Protein AF-A0A643C5B3-F1 (afdb_monomer_lite)

Secondary structure (DSSP, 8-state):
-HHHHHHHHHHHHHHH-TT---EEEEEEESS--TTHHHHHHHHHHTT-EEEEEEE-TT--HHHHHHHHHHHHH-TT--EEEEEE-GGG--HHHHHHS-TTTBTT--SHHHHHHHHHT-TTSS---HHHHHHHHHHHH----S--------------------TT-TT--SSPPPP--TT---------GGGTGGGGGGSSS-------SBSTTSSSBHHHHHHHHHTTSEEEETTEEEE-PPP---TT-EEEEES--HHHHHHHHHHHHHTTPEEEEE----TTS--

InterPro domains:
  IPR000672 Tetrahydrofolate dehydrogenase/cyclohydrolase [PR00085] (22-44)
  IPR000672 Tetrahydrofolate dehydrogenase/cyclohydrolase [PR00085] (93-114)
  IPR001197 Large ribosomal subunit protein uL16, eukaryota/archaea [PTHR11726] (150-249)
  IPR016180 Large ribosomal subunit protein uL16 domain [cd01433] (157-205)
  IPR020630 Tetrahydrofolate dehydrogenase/cyclohydrolase, catalytic domain [PF00763] (19-104)
  IPR036920 Large ribosomal subunit protein uL16 superfamily [G3DSA:3.90.1170.10] (143-218)
  IPR036920 Large ribosomal subunit protein uL16 superfamily [SSF54686] (148-213)
  IPR046346 Aminoacid dehydrogenase-like, N-terminal domain superfamily [SSF53223] (3-105)

Sequence (287 aa):
EVIQNSKEVLSLLQGKNPAFKPVLAIIQAGDDNLMQEVNQNLAEEAGLNITHICLPADSGEDEIIDEILKINEDTRVHGLALQISETSFSDKILNALKPEKDVDGVTDVNLGKLVRGDAHECFVSPVARAVIELLEKDFETALSSGHSCLPCCPQSGLQTGMRGAFGKPQGTVAWVHVGQIVMSIRTKLQNKEHAKFKFPGRQKIHISKKWGFTKFNADEYENMVVEKWLIPDSCGIKYIPNRVNLDGKKVLVIGAHGSLEATLQCLFQRRGSMTMSSQWKTPQLQS

Organism: Balaenoptera physalus (NCBI:txid9770)

Radius of gyration: 30.34 Å; chains: 1; bounding box: 84×57×70 Å

pLDDT: mean 76.79, std 17.47, range [22.59, 96.0]

Foldseek 3Di:
DVLVVLLVVVVVVCVVPVPDAAEEEEEAAADPCPVVVVVVVSCVSSRHHYHYHYDYNPDAPVNLLVVLLVLQPPPNHQAYHYHYPPVRDDLSSQCSHDQRRHQQLQHPVQLVCLLVVNPVPGHAGPVLVVVLVCLQFDPDDDDDPDDDDDDDDDDDDDDPDDDDDPPDDPDDDDDDDVPDDPDDDDDDPVCQVVVQPPDPDDDDDDDDQCDRPDPHGPVRVVVCVVVVQWDDDPVDIDGGPHRDQLAAAEAEAEQDDHSSVSSNCSVSVVSNYHYDYDDDDDPPPPD

Structure (mmCIF, N/CA/C/O backbone):
data_AF-A0A643C5B3-F1
#
_entry.id   AF-A0A643C5B3-F1
#
loop_
_atom_site.group_PDB
_atom_site.id
_atom_site.type_symbol
_atom_site.label_atom_id
_atom_site.label_alt_id
_atom_site.label_comp_id
_atom_site.label_asym_id
_atom_site.label_entity_id
_atom_site.label_seq_id
_atom_site.pdbx_PDB_ins_code
_atom_site.Cartn_x
_atom_site.Cartn_y
_atom_site.Cartn_z
_atom_site.occupancy
_atom_site.B_iso_or_equiv
_atom_site.auth_seq_id
_atom_site.auth_comp_id
_atom_site.auth_asym_id
_atom_site.auth_atom_id
_atom_site.pdbx_PDB_model_num
ATOM 1 N N . GLU A 1 1 ? 3.017 9.305 -11.669 1.00 74.69 1 GLU A N 1
ATOM 2 C CA . GLU A 1 1 ? 2.167 8.407 -12.486 1.00 74.69 1 GLU A CA 1
ATOM 3 C C . GLU A 1 1 ? 0.994 7.870 -11.670 1.00 74.69 1 GLU A C 1
ATOM 5 O O . GLU A 1 1 ? -0.126 8.249 -11.965 1.00 74.69 1 GLU A O 1
ATOM 10 N N . VAL A 1 2 ? 1.228 7.103 -10.596 1.00 79.62 2 VAL A N 1
ATOM 11 C CA . VAL A 1 2 ? 0.153 6.515 -9.764 1.00 79.62 2 VAL A CA 1
ATOM 12 C C . VAL A 1 2 ? -0.843 7.557 -9.234 1.00 79.62 2 VAL A C 1
ATOM 14 O O . VAL A 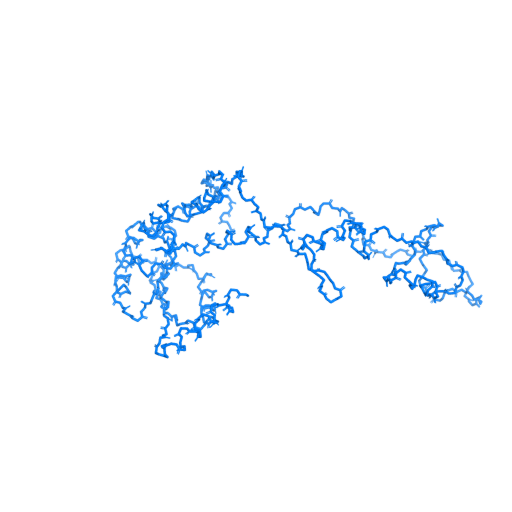1 2 ? -2.037 7.404 -9.456 1.00 79.62 2 VAL A O 1
ATOM 17 N N . ILE A 1 3 ? -0.373 8.657 -8.630 1.00 83.81 3 ILE A N 1
ATOM 18 C CA . ILE A 1 3 ? -1.246 9.739 -8.123 1.00 83.81 3 ILE A CA 1
ATOM 19 C C . ILE A 1 3 ? -2.112 10.339 -9.241 1.00 83.81 3 ILE A C 1
ATOM 21 O O . ILE A 1 3 ? -3.296 10.602 -9.048 1.00 83.81 3 ILE A O 1
ATOM 25 N N . GLN A 1 4 ? -1.533 10.526 -10.429 1.00 83.94 4 GLN A N 1
ATOM 26 C CA . GLN A 1 4 ? -2.245 11.076 -11.581 1.00 83.94 4 GLN A CA 1
ATOM 27 C C . GLN A 1 4 ? -3.341 10.115 -12.064 1.00 83.94 4 GLN A C 1
ATOM 29 O O . GLN A 1 4 ? -4.478 10.535 -12.259 1.00 83.94 4 GLN A O 1
ATOM 34 N N . ASN A 1 5 ? -3.030 8.820 -12.155 1.00 86.06 5 ASN A N 1
ATOM 35 C CA . ASN A 1 5 ? -4.013 7.793 -12.497 1.00 86.06 5 ASN A CA 1
ATOM 36 C C . ASN A 1 5 ? -5.150 7.747 -11.461 1.00 86.06 5 ASN A C 1
ATOM 38 O O . ASN A 1 5 ? -6.320 7.661 -11.831 1.00 86.06 5 ASN A O 1
ATOM 42 N N . SER A 1 6 ? -4.832 7.862 -10.167 1.00 87.00 6 SER A N 1
ATOM 43 C CA . SER A 1 6 ? -5.835 7.916 -9.097 1.00 87.00 6 SER A CA 1
ATOM 44 C C . SER A 1 6 ? -6.763 9.126 -9.235 1.00 87.00 6 SER A C 1
ATOM 46 O O . SER A 1 6 ? -7.978 8.972 -9.114 1.00 87.00 6 SER A O 1
ATOM 48 N N . LYS A 1 7 ? -6.226 10.311 -9.561 1.00 88.44 7 LYS A N 1
ATOM 49 C CA . LYS A 1 7 ? -7.022 11.526 -9.823 1.00 88.44 7 LYS A CA 1
ATOM 50 C C . LYS A 1 7 ? -7.977 11.356 -10.998 1.00 88.44 7 LYS A C 1
ATOM 52 O O . LYS A 1 7 ? -9.125 11.794 -10.931 1.00 88.44 7 LYS A O 1
ATOM 57 N N . GLU A 1 8 ? -7.516 10.725 -12.073 1.00 89.69 8 GLU A N 1
ATOM 58 C CA . GLU A 1 8 ? -8.331 10.464 -13.262 1.00 89.69 8 GLU A CA 1
ATOM 59 C C . GLU A 1 8 ? -9.483 9.507 -12.944 1.00 89.69 8 GLU A C 1
ATOM 61 O O . GLU A 1 8 ? -10.634 9.792 -13.277 1.00 89.69 8 GLU A O 1
ATOM 66 N N . VAL A 1 9 ? -9.207 8.420 -12.219 1.00 89.31 9 VAL A N 1
ATOM 67 C CA . VAL A 1 9 ? -10.237 7.476 -11.758 1.00 89.31 9 VAL A CA 1
ATOM 68 C C . VAL A 1 9 ? -11.244 8.161 -10.834 1.00 89.31 9 VAL A C 1
ATOM 70 O O . VAL A 1 9 ? -12.453 7.997 -11.010 1.00 89.31 9 VAL A O 1
ATOM 73 N N . LEU A 1 10 ? -10.771 8.964 -9.881 1.00 88.69 10 LEU A N 1
ATOM 74 C CA . LEU A 1 10 ? -11.627 9.711 -8.963 1.00 88.69 10 LEU A CA 1
ATOM 75 C C . LEU A 1 10 ? -12.530 10.699 -9.716 1.00 88.69 10 LEU A C 1
ATOM 77 O O . LEU A 1 10 ? -13.733 10.745 -9.464 1.00 88.69 10 LEU A O 1
ATOM 81 N N . SER A 1 11 ? -11.985 11.397 -10.715 1.00 88.81 11 SER A N 1
ATOM 82 C CA . SER A 1 11 ? -12.745 12.299 -11.588 1.00 88.81 11 SER A CA 1
ATOM 83 C C . SER A 1 11 ? -13.822 11.557 -12.390 1.00 88.81 11 SER A C 1
ATOM 85 O O . SER A 1 11 ? -14.945 12.043 -12.522 1.00 88.81 11 SER A O 1
ATOM 87 N N . LEU A 1 12 ? -13.525 10.350 -12.887 1.00 91.31 12 LEU A N 1
ATOM 88 C CA . LEU A 1 12 ? -14.501 9.510 -13.593 1.00 91.31 12 LEU A CA 1
ATOM 89 C C . LEU A 1 12 ? -15.641 9.044 -12.675 1.00 91.31 12 LEU A C 1
ATOM 91 O O . LEU A 1 12 ? -16.799 9.006 -13.100 1.00 91.31 12 LEU A O 1
ATOM 95 N N . LEU A 1 13 ? -15.334 8.695 -11.423 1.00 88.69 13 LEU A N 1
ATOM 96 C CA . LEU A 1 13 ? -16.336 8.300 -10.430 1.00 88.69 13 LEU A CA 1
ATOM 97 C C . LEU A 1 13 ? -17.215 9.485 -10.019 1.00 88.69 13 LEU A C 1
ATOM 99 O O . LEU A 1 13 ? -18.439 9.353 -9.989 1.00 88.69 13 LEU A O 1
ATOM 103 N N . GLN A 1 14 ? -16.617 10.655 -9.794 1.00 88.81 14 GLN A N 1
ATOM 104 C CA . GLN A 1 14 ? -17.342 11.890 -9.486 1.00 88.81 14 GLN A CA 1
ATOM 105 C C . GLN A 1 14 ? -18.204 12.375 -10.657 1.00 88.81 14 GLN A C 1
ATOM 107 O O . GLN A 1 14 ? -19.295 12.898 -10.440 1.00 88.81 14 GLN A O 1
ATOM 112 N N . GLY A 1 15 ? -17.781 12.133 -11.901 1.00 88.69 15 GLY A N 1
ATOM 113 C CA . GLY A 1 15 ? -18.602 12.395 -13.085 1.00 88.69 15 GLY A CA 1
ATOM 114 C C . GLY A 1 15 ? -19.889 11.560 -13.129 1.00 88.69 15 GLY A C 1
ATOM 115 O O . GLY A 1 15 ? -20.905 12.030 -13.635 1.00 88.69 15 GLY A O 1
ATOM 116 N N . LYS A 1 16 ? -19.871 10.341 -12.569 1.00 91.31 16 LYS A N 1
ATOM 117 C CA . LYS A 1 16 ? -21.063 9.483 -12.434 1.00 91.31 16 LYS A CA 1
ATOM 118 C C . LYS A 1 16 ? -21.892 9.819 -11.194 1.00 91.31 16 LYS A C 1
ATOM 120 O O . LYS A 1 16 ? -23.114 9.728 -11.244 1.00 91.31 16 LYS A O 1
ATOM 125 N N . ASN A 1 17 ? -21.239 10.176 -10.091 1.00 89.75 17 ASN A N 1
ATOM 126 C CA . ASN A 1 17 ? -21.887 10.552 -8.840 1.00 89.75 17 ASN A CA 1
ATOM 127 C C . ASN A 1 17 ? -21.182 11.771 -8.212 1.00 89.75 17 ASN A C 1
ATOM 129 O O . ASN A 1 17 ? -20.207 11.596 -7.480 1.00 89.75 17 ASN A O 1
ATOM 133 N N . PRO A 1 18 ? -21.689 12.999 -8.431 1.00 85.56 18 PRO A N 1
ATOM 134 C CA . PRO A 1 18 ? -21.051 14.224 -7.937 1.00 85.56 18 PRO A CA 1
ATOM 135 C C . PRO A 1 18 ? -20.977 14.328 -6.408 1.00 85.56 18 PRO A C 1
ATOM 137 O O . PRO A 1 18 ? -20.162 15.078 -5.875 1.00 85.56 18 PRO A O 1
ATOM 140 N N . ALA A 1 19 ? -21.833 13.594 -5.691 1.00 85.25 19 ALA A N 1
ATOM 141 C CA . ALA A 1 19 ? -21.837 13.552 -4.232 1.00 85.25 19 ALA A CA 1
ATOM 142 C C . ALA A 1 19 ? -20.814 12.555 -3.662 1.00 85.25 19 ALA A C 1
ATOM 144 O O . ALA A 1 19 ? -20.561 12.563 -2.457 1.00 85.25 19 ALA A O 1
ATOM 145 N N . PHE A 1 20 ? -20.224 11.699 -4.502 1.00 85.94 20 PHE A N 1
ATOM 146 C CA . PHE A 1 20 ? -19.254 10.704 -4.068 1.00 85.94 20 PHE A CA 1
ATOM 147 C C . PHE A 1 20 ? -17.926 11.369 -3.698 1.00 85.94 20 PHE A C 1
ATOM 149 O O . PHE A 1 20 ? -17.182 11.861 -4.550 1.00 85.94 20 PHE A O 1
ATOM 156 N N . LYS A 1 21 ? -17.630 11.369 -2.399 1.00 86.25 21 LYS A N 1
ATOM 157 C CA . LYS A 1 21 ? -16.360 11.828 -1.841 1.00 86.25 21 LYS A CA 1
ATOM 158 C C . LYS A 1 21 ? -15.773 10.692 -1.011 1.00 86.25 21 LYS A C 1
ATOM 160 O O . LYS A 1 21 ? -16.274 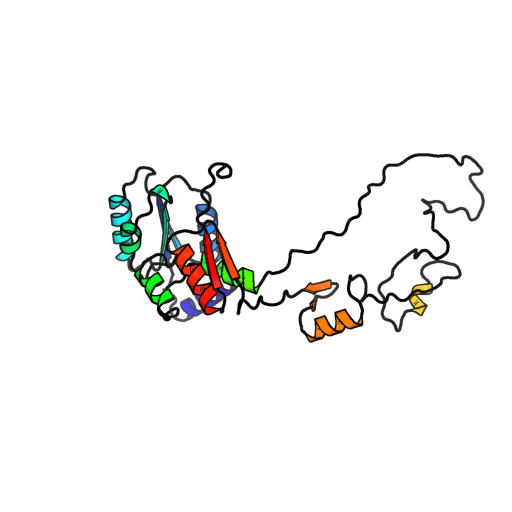10.454 0.088 1.00 86.25 21 LYS A O 1
ATOM 165 N N . PRO A 1 22 ? -14.778 9.958 -1.533 1.00 90.62 22 PRO A N 1
ATOM 166 C CA . PRO A 1 22 ? -14.153 8.888 -0.775 1.00 90.62 22 PRO A CA 1
ATOM 167 C C . PRO A 1 22 ? -13.435 9.472 0.443 1.00 90.62 22 PRO A C 1
ATOM 169 O O . PRO A 1 22 ? -12.720 10.471 0.341 1.00 90.62 22 PRO A O 1
ATOM 172 N N . VAL A 1 23 ? -13.650 8.834 1.591 1.00 92.00 23 VAL A N 1
ATOM 173 C CA . VAL A 1 23 ? -13.031 9.200 2.867 1.00 92.00 23 VAL A CA 1
ATOM 174 C C . VAL A 1 23 ? -12.192 8.027 3.353 1.00 92.00 23 VAL A C 1
ATOM 176 O O . VAL A 1 23 ? -12.716 6.917 3.494 1.00 92.00 23 VAL A O 1
ATOM 179 N N . LEU A 1 24 ? -10.916 8.296 3.612 1.00 91.81 24 LEU A N 1
ATOM 180 C CA . LEU A 1 24 ? -9.976 7.393 4.260 1.00 91.81 24 LEU A CA 1
ATOM 181 C C . LEU A 1 24 ? -9.854 7.785 5.734 1.00 91.81 24 LEU A C 1
ATOM 183 O O . LEU A 1 24 ? -9.504 8.924 6.044 1.00 91.81 24 LEU A O 1
ATOM 187 N N . ALA A 1 25 ? -10.145 6.856 6.637 1.00 92.75 25 ALA A N 1
ATOM 188 C CA . ALA A 1 25 ? -9.816 7.004 8.045 1.00 92.75 25 ALA A CA 1
ATOM 189 C C . ALA A 1 25 ? -8.437 6.396 8.324 1.00 92.75 25 ALA A C 1
ATOM 191 O O . ALA A 1 25 ? -8.085 5.365 7.754 1.00 92.75 25 ALA A O 1
ATOM 192 N N . ILE A 1 26 ? -7.667 7.028 9.201 1.00 90.88 26 ILE A N 1
ATOM 193 C CA . ILE A 1 26 ? -6.392 6.510 9.697 1.00 90.88 26 ILE A CA 1
ATOM 194 C C . ILE A 1 26 ? -6.501 6.477 11.219 1.00 90.88 26 ILE A C 1
ATOM 196 O O . ILE A 1 26 ? -6.722 7.526 11.828 1.00 90.88 26 ILE A O 1
ATOM 200 N N . ILE A 1 27 ? -6.380 5.291 11.817 1.00 90.75 27 ILE A N 1
ATOM 201 C CA . ILE A 1 27 ? -6.279 5.135 13.273 1.00 90.75 27 ILE A CA 1
ATOM 202 C C . ILE A 1 27 ? -4.806 4.955 13.614 1.00 90.75 27 ILE A C 1
ATOM 204 O O . ILE A 1 27 ? -4.181 3.989 13.172 1.00 90.75 27 ILE A O 1
ATOM 208 N N . GLN A 1 28 ? -4.270 5.887 14.396 1.00 87.94 28 GLN A N 1
ATOM 209 C CA . GLN A 1 28 ? -2.899 5.856 14.884 1.00 87.94 28 GLN A CA 1
ATOM 210 C C . GLN A 1 28 ? -2.888 5.546 16.380 1.00 87.94 28 GLN A C 1
ATOM 212 O O . GLN A 1 28 ? -3.566 6.226 17.147 1.00 87.94 28 GLN A O 1
ATOM 217 N N . ALA A 1 29 ? -2.090 4.562 16.791 1.00 86.44 29 ALA A N 1
ATOM 218 C CA . ALA A 1 29 ? -1.824 4.266 18.198 1.00 86.44 29 ALA A CA 1
ATOM 219 C C . ALA A 1 29 ? -0.308 4.126 18.420 1.00 86.44 29 ALA A C 1
ATOM 221 O O . ALA A 1 29 ? 0.321 3.208 17.883 1.00 86.44 29 ALA A O 1
ATOM 222 N N . GLY A 1 30 ? 0.268 5.045 19.203 1.00 77.12 30 GLY A N 1
ATOM 223 C CA . GLY A 1 30 ? 1.708 5.130 19.483 1.00 77.12 30 GLY A CA 1
ATOM 224 C C . GLY A 1 30 ? 2.407 6.358 18.876 1.00 77.12 30 GLY A C 1
ATOM 225 O O . GLY A 1 30 ? 1.796 7.169 18.179 1.00 77.12 30 GLY A O 1
ATOM 226 N N . ASP A 1 31 ? 3.710 6.481 19.149 1.00 64.56 31 ASP A N 1
ATOM 227 C CA . ASP A 1 31 ? 4.524 7.683 18.879 1.00 64.56 31 ASP A CA 1
ATOM 228 C C . ASP A 1 31 ? 5.130 7.767 17.459 1.00 64.56 31 ASP A C 1
ATOM 230 O O . ASP A 1 31 ? 5.888 8.695 17.152 1.00 64.56 31 ASP A O 1
ATOM 234 N N . ASP A 1 32 ? 4.803 6.834 16.561 1.00 61.97 32 ASP A N 1
ATOM 235 C CA . ASP A 1 32 ? 5.389 6.785 15.217 1.00 61.97 32 ASP A CA 1
ATOM 236 C C . ASP A 1 32 ? 4.761 7.817 14.268 1.00 61.97 32 ASP A C 1
ATOM 238 O O . ASP A 1 32 ? 3.889 7.519 13.452 1.00 61.97 32 ASP A O 1
ATOM 242 N N . ASN A 1 33 ? 5.257 9.053 14.342 1.00 59.25 33 ASN A N 1
ATOM 243 C CA . ASN A 1 33 ? 4.792 10.186 13.533 1.00 59.25 33 ASN A CA 1
ATOM 244 C C . ASN A 1 33 ? 5.352 10.205 12.091 1.00 59.25 33 ASN A C 1
ATOM 246 O O . ASN A 1 33 ? 4.873 10.962 11.249 1.00 59.25 33 ASN A O 1
ATOM 250 N N . LEU A 1 34 ? 6.364 9.386 11.770 1.00 57.47 34 LEU A N 1
ATOM 251 C CA . LEU A 1 34 ? 7.116 9.493 10.504 1.00 57.47 34 LEU A CA 1
ATOM 252 C C . LEU A 1 34 ? 6.291 9.147 9.251 1.00 57.47 34 LEU A C 1
ATOM 254 O O . LEU A 1 34 ? 6.494 9.744 8.196 1.00 57.47 34 LEU A O 1
ATOM 258 N N . MET A 1 35 ? 5.355 8.200 9.354 1.00 61.41 35 MET A N 1
ATOM 259 C CA . MET A 1 35 ? 4.522 7.761 8.221 1.00 61.41 35 MET A CA 1
ATOM 260 C C . MET A 1 35 ? 3.242 8.597 8.058 1.00 61.41 35 MET A C 1
ATOM 262 O O . MET A 1 35 ? 2.583 8.538 7.017 1.00 61.41 35 MET A O 1
ATOM 266 N N . GLN A 1 36 ? 2.912 9.406 9.068 1.00 63.75 36 GLN A N 1
ATOM 267 C CA . GLN A 1 36 ? 1.664 10.158 9.150 1.00 63.75 36 GLN A CA 1
ATOM 268 C C . GLN A 1 36 ? 1.610 11.286 8.111 1.00 63.75 36 GLN A C 1
ATOM 270 O O . GLN A 1 36 ? 0.665 11.360 7.324 1.00 63.75 36 GLN A O 1
ATOM 275 N N . GLU A 1 37 ? 2.632 12.148 8.072 1.00 66.62 37 GLU A N 1
ATOM 276 C CA . GLU A 1 37 ? 2.662 13.298 7.156 1.00 66.62 37 GLU A CA 1
ATOM 277 C C . GLU A 1 37 ? 2.682 12.852 5.693 1.00 66.62 37 GLU A C 1
ATOM 279 O O . GLU A 1 37 ? 2.036 13.456 4.840 1.00 66.62 37 GLU A O 1
ATOM 284 N N . VAL A 1 38 ? 3.390 11.763 5.390 1.00 69.38 38 VAL A N 1
ATOM 285 C CA . VAL A 1 38 ? 3.498 11.243 4.024 1.00 69.38 38 VAL A CA 1
ATOM 286 C C . VAL A 1 38 ? 2.140 10.757 3.525 1.00 69.38 38 VAL A C 1
ATOM 288 O O . VAL A 1 38 ? 1.705 11.165 2.447 1.00 69.38 38 VAL A O 1
ATOM 291 N N . ASN A 1 39 ? 1.441 9.935 4.311 1.00 71.44 39 ASN A N 1
ATOM 292 C CA . ASN A 1 39 ? 0.135 9.408 3.920 1.00 71.44 39 ASN A CA 1
ATOM 293 C C . ASN A 1 39 ? -0.919 10.514 3.814 1.00 71.44 39 ASN A C 1
ATOM 295 O O . ASN A 1 39 ? -1.719 10.499 2.878 1.00 71.44 39 ASN A O 1
ATOM 299 N N . GLN A 1 40 ? -0.886 11.495 4.721 1.00 72.94 40 GLN A N 1
ATOM 300 C CA . GLN A 1 40 ? -1.789 12.644 4.673 1.00 72.94 40 GLN A CA 1
ATOM 301 C C . GLN A 1 40 ? -1.564 13.488 3.418 1.00 72.94 40 GLN A C 1
ATOM 303 O O . GLN A 1 40 ? -2.496 13.694 2.641 1.00 72.94 40 GLN A O 1
ATOM 308 N N . ASN A 1 41 ? -0.317 13.876 3.152 1.00 77.56 41 ASN A N 1
ATOM 309 C CA . ASN A 1 41 ? 0.028 14.676 1.979 1.00 77.56 41 ASN A CA 1
ATOM 310 C C . ASN A 1 41 ? -0.322 13.958 0.668 1.00 77.56 41 ASN A C 1
ATOM 312 O O . ASN A 1 41 ? -0.854 14.578 -0.248 1.00 77.56 41 ASN A O 1
ATOM 316 N N . LEU A 1 42 ? -0.064 12.649 0.569 1.00 77.12 42 LEU A N 1
ATOM 317 C CA . LEU A 1 42 ? -0.351 11.875 -0.642 1.00 77.12 42 LEU A CA 1
ATOM 318 C C . LEU A 1 42 ? -1.851 11.711 -0.899 1.00 77.12 42 LEU A C 1
ATOM 320 O O . LEU A 1 42 ? -2.290 11.784 -2.050 1.00 77.12 42 LEU A O 1
ATOM 324 N N . ALA A 1 43 ? -2.644 11.474 0.145 1.00 76.75 43 ALA A N 1
ATOM 325 C CA . ALA A 1 43 ? -4.084 11.327 -0.010 1.00 76.75 43 ALA A CA 1
ATOM 326 C C . ALA A 1 43 ? -4.769 12.681 -0.272 1.00 76.75 43 ALA A C 1
ATOM 328 O O . ALA A 1 43 ? -5.657 12.738 -1.126 1.00 76.75 43 ALA A O 1
ATOM 329 N N . GLU A 1 44 ? -4.299 13.776 0.335 1.00 79.50 44 GLU A N 1
ATOM 330 C CA . GLU A 1 44 ? -4.721 15.133 -0.036 1.00 79.50 44 GLU A CA 1
ATOM 331 C C . GLU A 1 44 ? -4.345 15.455 -1.482 1.00 79.50 44 GLU A C 1
ATOM 333 O O . GLU A 1 44 ? -5.184 15.925 -2.254 1.00 79.50 44 GLU A O 1
ATOM 338 N N . GLU A 1 45 ? -3.112 15.132 -1.887 1.00 83.31 45 GLU A N 1
ATOM 339 C CA . GLU A 1 45 ? -2.669 15.324 -3.261 1.00 83.31 45 GLU A CA 1
ATOM 340 C C . GLU A 1 45 ? -3.566 14.544 -4.222 1.00 83.31 45 GLU A C 1
ATOM 342 O O . GLU A 1 45 ? -3.943 15.096 -5.250 1.00 83.31 45 GLU A O 1
ATOM 347 N N . ALA A 1 46 ? -3.959 13.310 -3.894 1.00 81.75 46 ALA A N 1
ATOM 348 C CA . ALA A 1 46 ? -4.863 12.481 -4.693 1.00 81.75 46 ALA A CA 1
ATOM 349 C C . ALA A 1 46 ? -6.334 12.954 -4.698 1.00 81.75 46 ALA A C 1
ATOM 351 O O . ALA A 1 46 ? -7.122 12.451 -5.503 1.00 81.75 46 ALA A O 1
ATOM 352 N N . GLY A 1 47 ? -6.707 13.925 -3.856 1.00 81.75 47 GLY A N 1
ATOM 353 C CA . GLY A 1 47 ? -8.071 14.453 -3.744 1.00 81.75 47 GLY A CA 1
ATOM 354 C C . GLY A 1 47 ? -9.002 13.612 -2.864 1.00 81.75 47 GLY A C 1
ATOM 355 O O . GLY A 1 47 ? -10.218 13.637 -3.063 1.00 81.75 47 GLY A O 1
ATOM 356 N N . LEU A 1 48 ? -8.444 12.842 -1.928 1.00 85.44 48 LEU A N 1
ATOM 357 C CA . LEU A 1 48 ? -9.190 12.050 -0.953 1.00 85.44 48 LEU A CA 1
ATOM 358 C C . LEU A 1 48 ? -9.441 12.867 0.316 1.00 85.44 48 LEU A C 1
ATOM 360 O O . LEU A 1 48 ? -8.589 13.635 0.757 1.00 85.44 48 LEU A O 1
ATOM 364 N N . ASN A 1 49 ? -10.598 12.661 0.944 1.00 87.50 49 ASN A N 1
ATOM 365 C CA . ASN A 1 49 ? -10.846 13.205 2.272 1.00 87.50 49 ASN A CA 1
ATOM 366 C C . ASN A 1 49 ? -10.197 12.292 3.314 1.00 87.50 49 ASN A C 1
ATOM 368 O O . ASN A 1 49 ? -10.413 11.082 3.289 1.00 87.50 49 ASN A O 1
ATOM 372 N N . ILE A 1 50 ? -9.456 12.864 4.258 1.00 89.06 50 ILE A N 1
ATOM 373 C CA . ILE A 1 50 ? -8.770 12.097 5.299 1.00 89.06 50 ILE A CA 1
ATOM 374 C C . ILE A 1 50 ? -9.371 12.441 6.652 1.00 89.06 50 ILE A C 1
ATOM 376 O O . ILE A 1 50 ? -9.590 13.608 6.970 1.00 89.06 50 ILE A O 1
ATOM 380 N N . THR A 1 51 ? -9.650 11.416 7.448 1.00 89.62 51 THR A N 1
ATOM 381 C CA . THR A 1 51 ? -9.999 11.555 8.862 1.00 89.62 51 THR A CA 1
ATOM 382 C C . THR A 1 51 ? -8.912 10.881 9.677 1.00 89.62 51 THR A C 1
ATOM 384 O O . THR A 1 51 ? -8.713 9.677 9.556 1.00 89.62 51 THR A O 1
ATOM 387 N N . HIS A 1 52 ? -8.192 11.652 10.482 1.00 88.62 52 HIS A N 1
ATOM 388 C CA . HIS A 1 52 ? -7.122 11.120 11.314 1.00 88.62 52 HIS A CA 1
ATOM 389 C C . HIS A 1 52 ? -7.575 11.014 12.768 1.00 88.62 52 HIS A C 1
ATOM 391 O O . HIS A 1 52 ? -8.087 11.986 13.325 1.00 88.62 52 HIS A O 1
ATOM 397 N N . ILE A 1 53 ? -7.393 9.837 13.360 1.00 90.12 53 ILE A N 1
ATOM 398 C CA . ILE A 1 53 ? -7.786 9.522 14.729 1.00 90.12 53 ILE A CA 1
ATOM 399 C C . ILE A 1 53 ? -6.525 9.099 15.476 1.00 90.12 53 ILE A C 1
ATOM 401 O O . ILE A 1 53 ? -6.031 7.988 15.295 1.00 90.12 53 ILE A O 1
ATOM 405 N N . CYS A 1 54 ? -5.995 10.007 16.294 1.00 88.69 54 CYS A N 1
ATOM 406 C CA . CYS A 1 54 ? -4.861 9.725 17.167 1.00 88.69 54 CYS A CA 1
ATOM 407 C C . CYS A 1 54 ? -5.375 9.194 18.503 1.00 88.69 54 CYS A C 1
ATOM 409 O O . CYS A 1 54 ? -6.042 9.923 19.243 1.00 88.69 54 CYS A O 1
ATOM 411 N N . LEU A 1 55 ? -5.044 7.946 18.811 1.00 88.50 55 LEU A N 1
ATOM 412 C CA . LEU A 1 55 ? -5.249 7.352 20.122 1.00 88.50 55 LEU A CA 1
ATOM 413 C C . LEU A 1 55 ? -4.025 7.622 21.017 1.00 88.50 55 LEU A C 1
ATOM 415 O O . LEU A 1 55 ? -2.905 7.739 20.507 1.00 88.50 55 LEU A O 1
ATOM 419 N N . PRO A 1 56 ? -4.220 7.744 22.341 1.00 85.75 56 PRO A N 1
ATOM 420 C CA . PRO A 1 56 ? -3.130 7.802 23.310 1.00 85.75 56 PRO A CA 1
ATOM 421 C C . PRO A 1 56 ? -2.102 6.670 23.139 1.00 85.75 56 PRO A C 1
ATOM 423 O O . PRO A 1 56 ? -2.431 5.559 22.728 1.00 85.75 56 PRO A O 1
ATOM 426 N N . ALA A 1 57 ? -0.839 6.937 23.481 1.00 78.81 57 ALA A N 1
ATOM 427 C CA . ALA A 1 57 ? 0.238 5.948 23.360 1.00 78.81 57 ALA A CA 1
ATOM 428 C C . ALA A 1 57 ? 0.065 4.738 24.302 1.00 78.81 57 ALA A C 1
ATOM 430 O O . ALA A 1 57 ? 0.620 3.672 24.047 1.00 78.81 57 ALA A O 1
ATOM 431 N N . ASP A 1 58 ? -0.699 4.904 25.381 1.00 81.50 58 ASP A N 1
ATOM 432 C CA . ASP A 1 58 ? -1.048 3.885 26.369 1.00 81.50 58 ASP A CA 1
ATOM 433 C C . ASP A 1 58 ? -2.390 3.190 26.088 1.00 81.50 58 ASP A C 1
ATOM 435 O O . ASP A 1 58 ? -2.832 2.379 26.905 1.00 81.50 58 ASP A O 1
ATOM 439 N N . SER A 1 59 ? -3.023 3.468 24.942 1.00 85.19 59 SER A N 1
ATOM 440 C CA . SER A 1 59 ? -4.289 2.838 24.578 1.00 85.19 59 SER A CA 1
ATOM 441 C C . SER A 1 59 ? -4.173 1.319 24.500 1.00 85.19 59 SER A C 1
ATOM 443 O O . SER A 1 59 ? -3.299 0.759 23.832 1.00 85.19 59 SER A O 1
ATOM 445 N N . GLY A 1 60 ? -5.092 0.648 25.192 1.00 87.62 60 GLY A N 1
ATOM 446 C CA . GLY A 1 60 ? -5.196 -0.807 25.194 1.00 87.62 60 GLY A CA 1
ATOM 447 C C . GLY A 1 60 ? -5.820 -1.362 23.912 1.00 87.62 60 GLY A C 1
ATOM 448 O O . GLY A 1 60 ? -6.453 -0.646 23.140 1.00 87.62 60 GLY A O 1
ATOM 449 N N . GLU A 1 61 ? -5.695 -2.679 23.724 1.00 90.06 61 GLU A N 1
ATOM 450 C CA . GLU A 1 61 ? -6.303 -3.418 22.604 1.00 90.06 61 GLU A CA 1
ATOM 451 C C . GLU A 1 61 ? -7.809 -3.131 22.460 1.00 90.06 61 GLU A C 1
ATOM 453 O O . GLU A 1 61 ? -8.279 -2.866 21.355 1.00 90.06 61 GLU A O 1
ATOM 458 N N . ASP A 1 62 ? -8.552 -3.121 23.571 1.00 91.62 62 ASP A N 1
ATOM 459 C CA . ASP A 1 62 ? -10.004 -2.911 23.562 1.00 91.62 62 ASP A CA 1
ATOM 460 C C . ASP A 1 62 ? -10.393 -1.496 23.093 1.00 91.62 62 ASP A C 1
ATOM 462 O O . ASP A 1 62 ? -11.356 -1.339 22.346 1.00 91.62 62 ASP A O 1
ATOM 466 N N . GLU A 1 63 ? -9.618 -0.466 23.453 1.00 91.94 63 GLU A N 1
ATOM 467 C CA . GLU A 1 63 ? -9.875 0.918 23.020 1.00 91.94 63 GLU A CA 1
ATOM 468 C C . GLU A 1 63 ? -9.678 1.083 21.510 1.00 91.94 63 GLU A C 1
ATOM 470 O O . GLU A 1 63 ? -10.465 1.754 20.837 1.00 91.94 63 GLU A O 1
ATOM 475 N N . ILE A 1 64 ? -8.643 0.434 20.968 1.00 91.94 64 ILE A N 1
ATOM 476 C CA . ILE A 1 64 ? -8.369 0.415 19.529 1.00 91.94 64 ILE A CA 1
ATOM 477 C C . ILE A 1 64 ? -9.513 -0.294 18.794 1.00 91.94 64 ILE A C 1
ATOM 479 O O . ILE A 1 64 ? -10.006 0.209 17.782 1.00 91.94 64 ILE A O 1
ATOM 483 N N . ILE A 1 65 ? -9.962 -1.443 19.310 1.00 94.00 65 ILE A N 1
ATOM 484 C CA . ILE A 1 65 ? -11.076 -2.207 18.734 1.00 94.00 65 ILE A CA 1
ATOM 485 C C . ILE A 1 65 ? -12.365 -1.381 18.743 1.00 94.00 65 ILE A C 1
ATOM 487 O O . ILE A 1 65 ? -13.049 -1.321 17.721 1.00 94.00 65 ILE A O 1
ATOM 491 N N . ASP A 1 66 ? -12.685 -0.705 19.846 1.00 94.81 66 ASP A N 1
ATOM 492 C CA . ASP A 1 66 ? -13.879 0.136 19.945 1.00 94.81 66 ASP A CA 1
ATOM 493 C C . ASP A 1 66 ? -13.882 1.256 18.897 1.00 94.81 66 ASP A C 1
ATOM 495 O O . ASP A 1 66 ? -14.920 1.553 18.298 1.00 94.81 66 ASP A O 1
ATOM 499 N N . GLU A 1 67 ? -12.727 1.864 18.627 1.00 94.69 67 GLU A N 1
ATOM 500 C CA . GLU A 1 67 ? -12.613 2.895 17.598 1.00 94.69 67 GLU A CA 1
ATOM 501 C C . GLU A 1 67 ? -12.764 2.317 16.182 1.00 94.69 67 GLU A C 1
ATOM 503 O O . GLU A 1 67 ? -13.500 2.871 15.358 1.00 94.69 67 GLU A O 1
ATOM 508 N N . ILE A 1 68 ? -12.170 1.149 15.914 1.00 95.19 68 ILE A N 1
ATOM 509 C CA . ILE A 1 68 ? -12.369 0.415 14.654 1.00 95.19 68 ILE A CA 1
ATOM 510 C C . ILE A 1 68 ? -13.856 0.105 14.439 1.00 95.19 68 ILE A C 1
ATOM 512 O O . ILE A 1 68 ? -14.381 0.314 13.342 1.00 95.19 68 ILE A O 1
ATOM 516 N N . LEU A 1 69 ? -14.566 -0.344 15.478 1.00 95.94 69 LEU A N 1
ATOM 517 C CA . LEU A 1 69 ? -15.994 -0.655 15.401 1.00 95.94 69 LEU A CA 1
ATOM 518 C C . LEU A 1 69 ? -16.842 0.584 15.080 1.00 95.94 69 LEU A C 1
ATOM 520 O O . LEU A 1 69 ? -17.747 0.496 14.247 1.00 95.94 69 LEU A O 1
ATOM 524 N N . LYS A 1 70 ? -16.528 1.754 15.651 1.00 95.81 70 LYS A N 1
ATOM 525 C CA . LYS A 1 70 ? -17.212 3.015 15.296 1.00 95.81 70 LYS A CA 1
ATOM 526 C C . LYS A 1 70 ? -17.023 3.355 13.817 1.00 95.81 70 LYS A C 1
ATOM 528 O O . LYS A 1 70 ? -17.987 3.693 13.128 1.00 95.81 70 LYS A O 1
ATOM 533 N N . ILE A 1 71 ? -15.799 3.221 13.310 1.00 95.69 71 ILE A N 1
ATOM 534 C CA . ILE A 1 71 ? -15.474 3.517 11.909 1.00 95.69 71 ILE A CA 1
ATOM 535 C C . ILE A 1 71 ? -16.080 2.495 10.945 1.00 95.69 71 ILE A C 1
ATOM 537 O O . ILE A 1 71 ? -16.514 2.852 9.846 1.00 95.69 71 ILE A O 1
ATOM 541 N N . ASN A 1 72 ? -16.196 1.236 11.351 1.00 95.44 72 ASN A N 1
ATOM 542 C CA . ASN A 1 72 ? -16.881 0.203 10.581 1.00 95.44 72 ASN A CA 1
ATOM 543 C C . ASN A 1 72 ? -18.362 0.519 10.333 1.00 95.44 72 ASN A C 1
ATOM 545 O O . ASN A 1 72 ? -18.890 0.140 9.281 1.00 95.44 72 ASN A O 1
ATOM 549 N N . GLU A 1 73 ? -19.025 1.205 11.264 1.00 96.00 73 GLU A N 1
ATOM 550 C CA . GLU A 1 73 ? -20.433 1.604 11.142 1.00 96.00 73 GLU A CA 1
ATOM 551 C C . GLU A 1 73 ? -20.621 2.955 10.429 1.00 96.00 73 GLU A C 1
ATOM 553 O O . GLU A 1 73 ? -21.692 3.221 9.879 1.00 96.00 73 GLU A O 1
ATOM 558 N N . ASP A 1 74 ? -19.586 3.800 10.343 1.00 95.06 74 ASP A N 1
ATOM 559 C CA . ASP A 1 74 ? -19.686 5.077 9.628 1.00 95.06 74 ASP A CA 1
ATOM 560 C C . ASP A 1 74 ? -19.742 4.866 8.105 1.00 95.06 74 ASP A C 1
ATOM 562 O O . ASP A 1 74 ? -18.737 4.605 7.441 1.00 95.06 74 ASP A O 1
ATOM 566 N N . THR A 1 75 ? -20.932 5.014 7.523 1.00 92.31 75 THR A N 1
ATOM 567 C CA . THR A 1 75 ? -21.172 4.896 6.071 1.00 92.31 75 THR A CA 1
ATOM 568 C C . THR A 1 75 ? -20.465 5.959 5.226 1.00 92.31 75 THR A C 1
ATOM 570 O O . THR A 1 75 ? -20.369 5.803 4.011 1.00 92.31 75 THR A O 1
ATOM 573 N N . ARG A 1 76 ? -19.947 7.031 5.839 1.00 91.94 76 ARG A N 1
ATOM 574 C CA . ARG A 1 76 ? -19.168 8.069 5.147 1.00 91.94 76 ARG A CA 1
ATOM 575 C C . ARG A 1 76 ? -17.713 7.649 4.951 1.00 91.94 76 ARG A C 1
ATOM 577 O O . ARG A 1 76 ? -17.058 8.166 4.047 1.00 91.94 76 ARG A O 1
ATOM 584 N N . VAL A 1 77 ? -17.207 6.731 5.778 1.00 93.56 77 VAL A N 1
ATOM 585 C CA . VAL A 1 77 ? -15.837 6.213 5.695 1.00 93.56 77 VAL A CA 1
ATOM 586 C C . VAL A 1 77 ? -15.805 4.979 4.805 1.00 93.56 77 VAL A C 1
ATOM 588 O O . VAL A 1 77 ? -16.506 3.998 5.058 1.00 93.56 77 VAL A O 1
ATOM 591 N N . HIS A 1 78 ? -14.963 5.037 3.775 1.00 93.06 78 HIS A N 1
ATOM 592 C CA . HIS A 1 78 ? -14.877 4.021 2.726 1.00 93.06 78 HIS A CA 1
ATOM 593 C C . HIS A 1 78 ? -13.677 3.089 2.911 1.00 93.06 78 HIS A C 1
ATOM 595 O O . HIS A 1 78 ? -13.703 1.965 2.425 1.00 93.06 78 HIS A O 1
ATOM 601 N N . GLY A 1 79 ? -12.643 3.550 3.611 1.00 92.75 79 GLY A N 1
ATOM 602 C CA . GLY A 1 79 ? -11.460 2.762 3.921 1.00 92.75 79 GLY A CA 1
ATOM 603 C C . GLY A 1 79 ? -10.874 3.167 5.264 1.00 92.75 79 GLY A C 1
ATOM 604 O O . GLY A 1 79 ? -11.021 4.319 5.677 1.00 92.75 79 GLY A O 1
ATOM 605 N N . LEU A 1 80 ? -10.228 2.221 5.931 1.00 93.19 80 LEU A N 1
ATOM 606 C CA . LEU A 1 80 ? -9.541 2.406 7.198 1.00 93.19 80 LEU A CA 1
ATOM 607 C C . LEU A 1 80 ? -8.132 1.819 7.091 1.00 93.19 80 LEU A C 1
ATOM 609 O O . LEU A 1 80 ? -7.986 0.639 6.781 1.00 93.19 80 LEU A O 1
ATOM 613 N N . ALA A 1 81 ? -7.128 2.650 7.360 1.00 90.12 81 ALA A N 1
ATOM 614 C CA . ALA A 1 81 ? -5.735 2.247 7.514 1.00 90.12 81 ALA A CA 1
ATOM 615 C C . ALA A 1 81 ? -5.352 2.240 9.001 1.00 90.12 81 ALA A C 1
ATOM 617 O O . ALA A 1 81 ? -5.757 3.131 9.759 1.00 90.12 81 ALA A O 1
ATOM 618 N N . LEU A 1 82 ? -4.572 1.242 9.415 1.00 88.38 82 LEU A N 1
ATOM 619 C CA . LEU A 1 82 ? -4.137 1.073 10.804 1.00 88.38 82 LEU A CA 1
ATOM 620 C C . LEU A 1 82 ? -2.645 1.392 10.929 1.00 88.38 82 LEU A C 1
ATOM 622 O O . LEU A 1 82 ? -1.804 0.679 10.389 1.00 88.38 82 LEU A O 1
ATOM 626 N N . GLN A 1 83 ? -2.313 2.444 11.676 1.00 85.94 83 GLN A N 1
ATOM 627 C CA . GLN A 1 83 ? -0.941 2.842 11.991 1.00 85.94 83 GLN A CA 1
ATOM 628 C C . GLN A 1 83 ? -0.671 2.578 13.475 1.00 85.94 83 GLN A C 1
ATOM 630 O O . GLN A 1 83 ? -0.707 3.471 14.319 1.00 85.94 83 GLN A O 1
ATOM 635 N N . ILE A 1 84 ? -0.466 1.306 13.795 1.00 80.88 84 ILE A N 1
ATOM 636 C CA . ILE A 1 84 ? -0.302 0.819 15.164 1.00 80.88 84 ILE A CA 1
ATOM 637 C C . ILE A 1 84 ? 1.106 0.234 15.286 1.00 80.88 84 ILE A C 1
ATOM 639 O O . ILE A 1 84 ? 1.560 -0.460 14.376 1.00 80.88 84 ILE A O 1
ATOM 643 N N . SER A 1 85 ? 1.786 0.501 16.404 1.00 71.81 85 SER A N 1
ATOM 644 C CA . SER A 1 85 ? 3.085 -0.115 16.707 1.00 71.81 85 SER A CA 1
ATOM 645 C C . SER A 1 85 ? 3.013 -1.645 16.619 1.00 71.81 85 SER A C 1
ATOM 647 O O . SER A 1 85 ? 2.063 -2.256 17.117 1.00 71.81 85 SER A O 1
ATOM 649 N N . GLU A 1 86 ? 4.051 -2.281 16.065 1.00 66.38 86 GLU A N 1
ATOM 650 C CA . GLU A 1 86 ? 4.144 -3.747 15.955 1.00 66.38 86 GLU A CA 1
ATOM 651 C C . GLU A 1 86 ? 3.967 -4.459 17.307 1.00 66.38 86 GLU A C 1
ATOM 653 O O . GLU A 1 86 ? 3.475 -5.583 17.359 1.00 66.38 86 GLU A O 1
ATOM 658 N N . THR A 1 87 ? 4.328 -3.808 18.418 1.00 64.12 87 THR A N 1
ATOM 659 C CA . THR A 1 87 ? 4.197 -4.374 19.771 1.00 64.12 87 THR A CA 1
ATOM 660 C C . THR A 1 87 ? 2.755 -4.472 20.263 1.00 64.12 87 THR A C 1
ATOM 662 O O . THR A 1 87 ? 2.480 -5.262 21.164 1.00 64.12 87 THR A O 1
ATOM 665 N N . SER A 1 88 ? 1.855 -3.668 19.698 1.00 65.69 88 SER A N 1
ATOM 666 C CA . SER A 1 88 ? 0.439 -3.588 20.079 1.00 65.69 88 SER A CA 1
ATOM 667 C C . SER A 1 88 ? -0.477 -4.249 19.045 1.00 65.69 88 SER A C 1
ATOM 669 O O . SER A 1 88 ? -1.695 -4.211 19.180 1.00 65.69 88 SER A O 1
ATOM 671 N N . PHE A 1 89 ? 0.101 -4.843 18.000 1.00 71.69 89 PHE A N 1
ATOM 672 C CA . PHE A 1 89 ? -0.619 -5.433 16.882 1.00 71.69 89 PHE A CA 1
ATOM 673 C C . PHE A 1 89 ? -1.076 -6.860 17.226 1.00 71.69 89 PHE A C 1
ATOM 675 O O . PHE A 1 89 ? -0.247 -7.726 17.511 1.00 71.69 89 PHE A O 1
ATOM 682 N N . SER A 1 90 ? -2.386 -7.127 17.196 1.00 84.38 90 SER A N 1
ATOM 683 C CA . SER A 1 90 ? -2.948 -8.459 17.467 1.00 84.38 90 SER A CA 1
ATOM 684 C C . SER A 1 90 ? -3.971 -8.891 16.417 1.00 84.38 90 SER A C 1
ATOM 686 O O . SER A 1 90 ? -4.649 -8.064 15.801 1.00 84.38 90 SER A O 1
ATOM 688 N N . ASP A 1 91 ? -4.138 -10.207 16.253 1.00 84.94 91 ASP A N 1
ATOM 689 C CA . ASP A 1 91 ? -5.107 -10.793 15.313 1.00 84.94 91 ASP A CA 1
ATOM 690 C C . ASP A 1 91 ? -6.552 -10.358 15.609 1.00 84.94 91 ASP A C 1
ATOM 692 O O . ASP A 1 91 ? -7.402 -10.346 14.718 1.00 84.94 91 ASP A O 1
ATOM 696 N N . LYS A 1 92 ? -6.852 -9.978 16.857 1.00 89.94 92 LYS A N 1
ATOM 697 C CA . LYS A 1 92 ? -8.171 -9.458 17.237 1.00 89.94 92 LYS A CA 1
ATOM 698 C C . LYS A 1 92 ? -8.41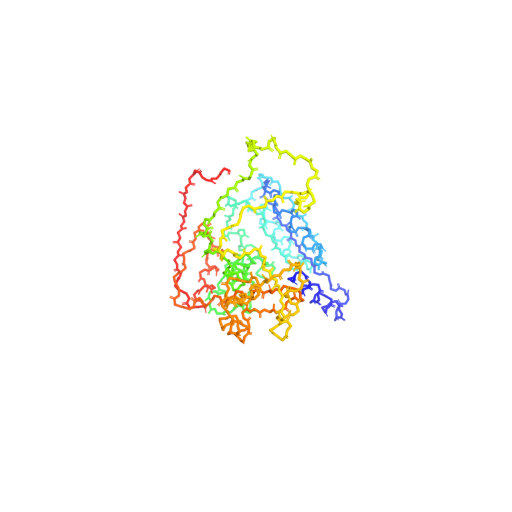0 -8.056 16.693 1.00 89.94 92 LYS A C 1
ATOM 700 O O . LYS A 1 92 ? -9.499 -7.798 16.194 1.00 89.94 92 LYS A O 1
ATOM 705 N N . ILE A 1 93 ? -7.409 -7.177 16.770 1.00 90.50 93 ILE A N 1
ATOM 706 C CA . ILE A 1 93 ? -7.484 -5.824 16.201 1.00 90.50 93 ILE A CA 1
ATOM 707 C C . ILE A 1 93 ? -7.676 -5.924 14.688 1.00 90.50 93 ILE A C 1
ATOM 709 O O . ILE A 1 93 ? -8.563 -5.280 14.133 1.00 90.50 93 ILE A O 1
ATOM 713 N N . LEU A 1 94 ? -6.897 -6.793 14.035 1.00 88.50 94 LEU A N 1
ATOM 714 C CA . LEU A 1 94 ? -7.014 -7.042 12.601 1.00 88.50 94 LEU A CA 1
ATOM 715 C C . LEU A 1 94 ? -8.412 -7.515 12.219 1.00 88.50 94 LEU A C 1
ATOM 717 O O . LEU A 1 94 ? -9.046 -6.926 11.352 1.00 88.50 94 LEU A O 1
ATOM 721 N N . ASN A 1 95 ? -8.920 -8.549 12.885 1.00 89.88 95 ASN A N 1
ATOM 722 C CA . ASN A 1 95 ? -10.214 -9.134 12.544 1.00 89.88 95 ASN A CA 1
ATOM 723 C C . ASN A 1 95 ? -11.423 -8.335 13.062 1.00 89.88 95 ASN A C 1
ATOM 725 O O . ASN A 1 95 ? -12.557 -8.661 12.709 1.00 89.88 95 ASN A O 1
ATOM 729 N N . ALA A 1 96 ? -11.212 -7.277 13.854 1.00 94.19 96 ALA A N 1
ATOM 730 C CA . ALA A 1 96 ? -12.255 -6.304 14.167 1.00 94.19 96 ALA A CA 1
ATOM 731 C C . ALA A 1 96 ? -12.585 -5.409 12.961 1.00 94.19 96 ALA A C 1
ATOM 733 O O . ALA A 1 96 ? -13.701 -4.898 12.863 1.00 94.19 96 ALA A O 1
ATOM 734 N N . LEU A 1 97 ? -11.647 -5.216 12.028 1.00 94.81 97 LEU A N 1
ATOM 735 C CA . LEU A 1 97 ? -11.845 -4.418 10.821 1.00 94.81 97 LEU A CA 1
ATOM 736 C C . LEU A 1 97 ? -12.726 -5.154 9.800 1.00 94.81 97 LEU A C 1
ATOM 738 O O . LEU A 1 97 ? -12.485 -6.314 9.463 1.00 94.81 97 LEU A O 1
ATOM 742 N N . LYS A 1 98 ? -13.743 -4.466 9.261 1.00 95.31 98 LYS A N 1
ATOM 743 C CA . LYS A 1 98 ? -14.560 -5.005 8.167 1.00 95.31 98 LYS A CA 1
ATOM 744 C C . LYS A 1 98 ? -13.700 -5.198 6.906 1.00 95.31 98 LYS A C 1
ATOM 746 O O . LYS A 1 98 ? -13.074 -4.227 6.469 1.00 95.31 98 LYS A O 1
ATOM 751 N N . PRO A 1 99 ? -13.713 -6.382 6.261 1.00 94.00 99 PRO A N 1
ATOM 752 C CA . PRO A 1 99 ? -12.895 -6.655 5.076 1.00 94.00 99 PRO A CA 1
ATOM 753 C C . PRO A 1 99 ? -13.130 -5.683 3.913 1.00 94.00 99 PRO A C 1
ATOM 755 O O . PRO A 1 99 ? -12.228 -5.459 3.111 1.00 94.00 99 PRO A O 1
ATOM 758 N N . GLU A 1 100 ? -14.323 -5.088 3.818 1.00 94.06 100 GLU A N 1
ATOM 759 C CA . GLU A 1 100 ? -14.687 -4.120 2.777 1.00 94.06 100 GLU A CA 1
ATOM 760 C C . GLU A 1 100 ? -14.039 -2.743 2.980 1.00 94.06 100 GLU A C 1
ATOM 762 O O . GLU A 1 100 ? -13.970 -1.966 2.029 1.00 94.06 100 GLU A O 1
ATOM 767 N N . LYS A 1 101 ? -13.580 -2.437 4.201 1.00 94.69 101 LYS A N 1
ATOM 768 C CA . LYS A 1 101 ? -12.882 -1.188 4.547 1.00 94.69 101 LYS A CA 1
ATOM 769 C C . LYS A 1 101 ? -11.381 -1.383 4.783 1.00 94.69 101 LYS A C 1
ATOM 771 O O . LYS A 1 101 ? -10.685 -0.400 5.016 1.00 94.69 101 LYS A O 1
ATOM 776 N N . ASP A 1 102 ? -10.883 -2.614 4.723 1.00 93.69 102 ASP A N 1
ATOM 777 C CA . ASP A 1 102 ? -9.479 -2.970 4.949 1.00 93.69 102 ASP A CA 1
ATOM 778 C C . ASP A 1 102 ? -8.607 -2.626 3.736 1.00 93.69 102 ASP A C 1
ATOM 780 O O . ASP A 1 102 ? -8.372 -3.456 2.862 1.00 93.69 102 ASP A O 1
ATOM 784 N N . VAL A 1 103 ? -8.130 -1.381 3.674 1.00 90.88 103 VAL A N 1
ATOM 785 C CA . VAL A 1 103 ? -7.324 -0.889 2.540 1.00 90.88 103 VAL A CA 1
ATOM 786 C C . VAL A 1 103 ? -5.923 -1.497 2.494 1.00 90.88 103 VAL A C 1
ATOM 788 O O . VAL A 1 103 ? -5.321 -1.560 1.420 1.00 90.88 103 VAL A O 1
ATOM 791 N N . ASP A 1 104 ? -5.421 -1.959 3.640 1.00 88.56 104 ASP A N 1
ATOM 792 C CA . ASP A 1 104 ? -4.088 -2.543 3.779 1.00 88.56 104 ASP A CA 1
ATOM 793 C C . ASP A 1 104 ? -4.080 -4.055 3.508 1.00 88.56 104 ASP A C 1
ATOM 795 O O . ASP A 1 104 ? -3.011 -4.660 3.391 1.00 88.56 104 ASP A O 1
ATOM 799 N N . GLY A 1 105 ? -5.255 -4.675 3.354 1.00 89.50 105 GLY A N 1
ATOM 800 C CA . GLY A 1 105 ? -5.399 -6.106 3.093 1.00 89.50 105 GLY A CA 1
ATOM 801 C C . GLY A 1 105 ? -4.835 -6.971 4.220 1.00 89.50 105 GLY A C 1
ATOM 802 O O . GLY A 1 105 ? -4.274 -8.034 3.949 1.00 89.50 105 GLY A O 1
ATOM 803 N N . VAL A 1 106 ? -4.915 -6.491 5.462 1.00 88.56 106 VAL A N 1
ATOM 804 C CA . VAL A 1 106 ? -4.299 -7.133 6.632 1.00 88.56 106 VAL A CA 1
ATOM 805 C C . VAL A 1 106 ? -5.222 -8.127 7.333 1.00 88.56 106 VAL A C 1
ATOM 807 O O . VAL A 1 106 ? -4.729 -8.954 8.095 1.00 88.56 106 VAL A O 1
ATOM 810 N N . THR A 1 107 ? -6.532 -8.075 7.072 1.00 91.88 107 THR A N 1
ATOM 811 C CA . THR A 1 107 ? -7.515 -9.006 7.650 1.00 91.88 107 THR A CA 1
ATOM 812 C C . THR A 1 107 ? -7.317 -10.431 7.132 1.00 91.88 107 THR A C 1
ATOM 814 O O . THR A 1 107 ? -7.001 -10.647 5.955 1.00 91.88 107 THR A O 1
ATOM 817 N N . ASP A 1 108 ? -7.618 -11.428 7.969 1.00 92.38 108 ASP A N 1
ATOM 818 C CA . ASP A 1 108 ? -7.525 -12.840 7.575 1.00 92.38 108 ASP A CA 1
ATOM 819 C C . ASP A 1 108 ? -8.459 -13.177 6.407 1.00 92.38 108 ASP A C 1
ATOM 821 O O . ASP A 1 108 ? -8.159 -14.039 5.580 1.00 92.38 108 ASP A O 1
ATOM 825 N N . VAL A 1 109 ? -9.591 -12.475 6.298 1.00 93.62 109 VAL A N 1
ATOM 826 C CA . VAL A 1 109 ? -10.537 -12.644 5.189 1.00 93.62 109 VAL A CA 1
ATOM 827 C C . VAL A 1 109 ? -9.916 -12.193 3.868 1.00 93.62 109 VAL A C 1
ATOM 829 O O . VAL A 1 109 ? -9.984 -12.935 2.884 1.00 93.62 109 VAL A O 1
ATOM 832 N N . ASN A 1 110 ? -9.304 -11.005 3.819 1.00 92.50 110 ASN A N 1
ATOM 833 C CA . ASN A 1 110 ? -8.663 -10.517 2.598 1.00 92.50 110 ASN A CA 1
ATOM 834 C C . ASN A 1 110 ? -7.422 -11.338 2.247 1.00 92.50 110 ASN A C 1
ATOM 836 O O . ASN A 1 110 ? -7.264 -11.739 1.091 1.00 92.50 110 ASN A O 1
ATOM 840 N N . LEU A 1 111 ? -6.604 -11.682 3.243 1.00 90.81 111 LEU A N 1
ATOM 841 C CA . LEU A 1 111 ? -5.453 -12.553 3.046 1.00 90.81 111 LEU A CA 1
ATOM 842 C C . LEU A 1 111 ? -5.871 -13.946 2.554 1.00 90.81 111 LEU A C 1
ATOM 844 O O . LEU A 1 111 ? -5.294 -14.474 1.605 1.00 90.81 111 LEU A O 1
ATOM 848 N N . GLY A 1 112 ? -6.914 -14.532 3.140 1.00 91.56 112 GLY A N 1
ATOM 849 C CA . GLY A 1 112 ? -7.450 -15.833 2.748 1.00 91.56 112 GLY A CA 1
ATOM 850 C C . GLY A 1 112 ? -7.964 -15.847 1.308 1.00 91.56 112 GLY A C 1
ATOM 851 O O . GLY A 1 112 ? -7.639 -16.760 0.545 1.00 91.56 112 GLY A O 1
ATOM 852 N N . LYS A 1 113 ? -8.710 -14.816 0.895 1.00 90.69 113 LYS A N 1
ATOM 853 C CA . LYS A 1 113 ? -9.141 -14.634 -0.504 1.00 90.69 113 LYS A CA 1
ATOM 854 C C . LYS A 1 113 ? -7.944 -14.515 -1.450 1.00 90.69 113 LYS A C 1
ATOM 856 O O . LYS A 1 113 ? -7.906 -15.187 -2.485 1.00 90.69 113 LYS A O 1
ATOM 861 N N . LEU A 1 114 ? -6.927 -13.739 -1.066 1.00 89.62 114 LEU A N 1
ATOM 862 C CA . LEU A 1 114 ? -5.690 -13.627 -1.832 1.00 89.62 114 LEU A CA 1
ATOM 863 C C . LEU A 1 114 ? -4.970 -14.973 -1.951 1.00 89.62 114 LEU A C 1
ATOM 865 O O . LEU A 1 114 ? -4.492 -15.305 -3.027 1.00 89.62 114 LEU A O 1
ATOM 869 N N . VAL A 1 115 ? -4.901 -15.786 -0.903 1.00 88.19 115 VAL A N 1
ATOM 870 C CA . VAL A 1 115 ? -4.255 -17.105 -0.984 1.00 88.19 115 VAL A CA 1
ATOM 871 C C . VAL A 1 115 ? -5.054 -18.063 -1.874 1.00 88.19 115 VAL A C 1
ATOM 873 O O . VAL A 1 115 ? -4.463 -18.789 -2.672 1.00 88.19 115 VAL A O 1
ATOM 876 N N . ARG A 1 116 ? -6.392 -18.037 -1.802 1.00 86.75 116 ARG A N 1
ATOM 877 C CA . ARG A 1 116 ? -7.265 -18.972 -2.538 1.00 86.75 116 ARG A CA 1
ATOM 878 C C . ARG A 1 116 ? -7.269 -18.798 -4.051 1.00 86.75 116 ARG A C 1
ATOM 880 O O . ARG A 1 116 ? -7.503 -19.770 -4.761 1.00 86.75 116 ARG A O 1
ATOM 887 N N . GLY A 1 117 ? -7.048 -17.589 -4.551 1.00 81.56 117 GLY A N 1
ATOM 888 C CA . GLY A 1 117 ? -7.252 -17.317 -5.980 1.00 81.56 117 GLY A CA 1
ATOM 889 C C . GLY A 1 117 ? -7.917 -15.977 -6.233 1.00 81.56 117 GLY A C 1
ATOM 890 O O . GLY A 1 117 ? -7.558 -15.289 -7.188 1.00 81.56 117 GLY A O 1
ATOM 891 N N . ASP A 1 118 ? -8.767 -15.565 -5.301 1.00 83.44 118 ASP A N 1
ATOM 892 C CA . ASP A 1 118 ? -9.839 -14.585 -5.469 1.00 83.44 118 ASP A CA 1
ATOM 893 C C . ASP A 1 118 ? -9.353 -13.138 -5.283 1.00 83.44 118 ASP A C 1
ATOM 895 O O . ASP A 1 118 ? -9.994 -12.311 -4.643 1.00 83.44 118 ASP A O 1
ATOM 899 N N . ALA A 1 119 ? -8.197 -12.810 -5.868 1.00 74.81 119 ALA A N 1
ATOM 900 C CA . ALA A 1 119 ? -7.538 -11.509 -5.719 1.00 74.81 119 ALA A CA 1
ATOM 901 C C . ALA A 1 119 ? -8.356 -10.322 -6.272 1.00 74.81 119 ALA A C 1
ATOM 903 O O . ALA A 1 119 ? -8.020 -9.171 -6.018 1.00 74.81 119 ALA A O 1
ATOM 904 N N . HIS A 1 120 ? -9.411 -10.588 -7.049 1.00 78.81 120 HIS A N 1
ATOM 905 C CA . HIS A 1 120 ? -10.349 -9.567 -7.522 1.00 78.81 120 HIS A CA 1
ATOM 906 C C . HIS A 1 120 ? -11.411 -9.189 -6.478 1.00 78.81 120 HIS A C 1
ATOM 908 O O . HIS A 1 120 ? -12.066 -8.163 -6.640 1.00 78.81 120 HIS A O 1
ATOM 914 N N . GLU A 1 121 ? -11.575 -9.988 -5.422 1.00 82.75 121 GLU A N 1
ATOM 915 C CA . GLU A 1 121 ? -12.594 -9.809 -4.379 1.00 82.75 121 GLU A CA 1
ATOM 916 C C . GLU A 1 121 ? -11.999 -9.421 -3.016 1.00 82.75 121 GLU A C 1
ATOM 918 O O . GLU A 1 121 ? -12.686 -9.485 -1.988 1.00 82.75 121 GLU A O 1
ATOM 923 N N . CYS A 1 122 ? -10.716 -9.056 -2.988 1.00 88.38 122 CYS A N 1
ATOM 924 C CA . CYS A 1 122 ? -10.009 -8.670 -1.776 1.00 88.38 122 CYS A CA 1
ATOM 925 C C . CYS A 1 122 ? -9.101 -7.465 -1.998 1.00 88.38 122 CYS A C 1
ATOM 927 O O . CYS A 1 122 ? -8.667 -7.170 -3.116 1.00 88.38 122 CYS A O 1
ATOM 929 N N . PHE A 1 123 ? -8.774 -6.800 -0.899 1.00 90.56 123 PHE A N 1
ATOM 930 C CA . PHE A 1 123 ? -7.682 -5.843 -0.877 1.00 90.56 123 PHE A CA 1
ATOM 931 C C . PHE A 1 123 ? -6.350 -6.577 -0.742 1.00 90.56 123 PHE A C 1
ATOM 933 O O . PHE A 1 123 ? -6.250 -7.630 -0.113 1.00 90.56 123 PHE A O 1
ATOM 940 N N . VAL A 1 124 ? -5.328 -6.035 -1.395 1.00 89.12 124 VAL A N 1
ATOM 941 C CA . VAL A 1 124 ? -3.961 -6.557 -1.369 1.00 89.12 124 VAL A CA 1
ATOM 942 C C . VAL A 1 124 ? -3.085 -5.458 -0.813 1.00 89.12 124 VAL A C 1
ATOM 944 O O . VAL A 1 124 ? -3.198 -4.322 -1.276 1.00 89.12 124 VAL A O 1
ATOM 947 N N . SER A 1 125 ? -2.189 -5.817 0.109 1.00 89.56 125 SER A N 1
ATOM 948 C CA . SER A 1 125 ? -1.281 -4.864 0.741 1.00 89.56 125 SER A CA 1
ATOM 949 C C . SER A 1 125 ? -0.636 -3.912 -0.275 1.00 89.56 125 SER A C 1
ATOM 951 O O . SER A 1 125 ? 0.046 -4.381 -1.203 1.00 89.56 125 SER A O 1
ATOM 953 N N . PRO A 1 126 ? -0.811 -2.584 -0.109 1.00 88.12 126 PRO A N 1
ATOM 954 C CA . PRO A 1 126 ? -0.196 -1.583 -0.973 1.00 88.12 126 PRO A CA 1
ATOM 955 C C . PRO A 1 126 ? 1.324 -1.729 -1.024 1.00 88.12 126 PRO A C 1
ATOM 957 O O . PRO A 1 126 ? 1.916 -1.605 -2.094 1.00 88.12 126 PRO A O 1
ATOM 960 N N . VAL A 1 127 ? 1.947 -2.078 0.107 1.00 88.06 127 VAL A N 1
ATOM 961 C CA . VAL A 1 127 ? 3.392 -2.315 0.212 1.00 88.06 127 VAL A CA 1
ATOM 962 C C . VAL A 1 127 ? 3.804 -3.515 -0.634 1.00 88.06 127 VAL A C 1
ATOM 964 O O . VAL A 1 127 ? 4.717 -3.414 -1.452 1.00 88.06 127 VAL A O 1
ATOM 967 N N . ALA A 1 128 ? 3.104 -4.645 -0.501 1.00 89.12 128 ALA A N 1
ATOM 968 C CA . ALA A 1 128 ? 3.416 -5.834 -1.290 1.00 89.12 128 ALA A CA 1
ATOM 969 C C . ALA A 1 128 ? 3.233 -5.583 -2.792 1.00 89.12 128 ALA A C 1
ATOM 971 O O . ALA A 1 128 ? 4.060 -6.003 -3.602 1.00 89.12 128 ALA A O 1
ATOM 972 N N . ARG A 1 129 ? 2.178 -4.852 -3.164 1.00 88.44 129 ARG A N 1
ATOM 973 C CA . ARG A 1 129 ? 1.912 -4.466 -4.550 1.00 88.44 129 ARG A CA 1
ATOM 974 C C . ARG A 1 129 ? 2.979 -3.518 -5.092 1.00 88.44 129 ARG A C 1
ATOM 976 O O . ARG A 1 129 ? 3.420 -3.715 -6.220 1.00 88.44 129 ARG A O 1
ATOM 983 N N . ALA A 1 130 ? 3.437 -2.564 -4.285 1.00 88.00 130 ALA A N 1
ATOM 984 C CA . ALA A 1 130 ? 4.528 -1.666 -4.637 1.00 88.00 130 ALA A CA 1
ATOM 985 C C . ALA A 1 130 ? 5.840 -2.428 -4.854 1.00 88.00 130 ALA A C 1
ATOM 987 O O . ALA A 1 130 ? 6.484 -2.211 -5.869 1.00 88.00 130 ALA A O 1
ATOM 988 N N . VAL A 1 131 ? 6.212 -3.373 -3.981 1.00 87.56 131 VAL A N 1
ATOM 989 C CA . VAL A 1 131 ? 7.408 -4.225 -4.169 1.00 87.56 131 VAL A CA 1
ATOM 990 C C . VAL A 1 131 ? 7.341 -4.980 -5.496 1.00 87.56 131 VAL A C 1
ATOM 992 O O . VAL A 1 131 ? 8.303 -5.032 -6.255 1.00 87.56 131 VAL A O 1
ATOM 995 N N . ILE A 1 132 ? 6.184 -5.556 -5.786 1.00 84.56 132 ILE A N 1
ATOM 996 C CA . ILE A 1 132 ? 5.899 -6.328 -6.992 1.00 84.56 132 ILE A CA 1
ATOM 997 C C . ILE A 1 132 ? 5.952 -5.458 -8.256 1.00 84.56 132 ILE A C 1
ATOM 999 O O . ILE A 1 132 ? 6.486 -5.908 -9.271 1.00 84.56 132 ILE A O 1
ATOM 1003 N N . GLU A 1 133 ? 5.430 -4.234 -8.193 1.00 83.75 133 GLU A N 1
ATOM 1004 C CA . GLU A 1 133 ? 5.472 -3.254 -9.281 1.00 83.75 133 GLU A CA 1
ATOM 1005 C C . GLU A 1 133 ? 6.887 -2.697 -9.479 1.00 83.75 133 GLU A C 1
ATOM 1007 O O . GLU A 1 133 ? 7.351 -2.598 -10.612 1.00 83.75 133 GLU A O 1
ATOM 1012 N N . LEU A 1 134 ? 7.599 -2.400 -8.391 1.00 82.75 134 LEU A N 1
ATOM 1013 C CA . LEU A 1 134 ? 8.999 -1.984 -8.412 1.00 82.75 134 LEU A CA 1
ATOM 1014 C C . LEU A 1 134 ? 9.877 -3.079 -9.001 1.00 82.75 134 LEU A C 1
ATOM 1016 O O . LEU A 1 134 ? 10.687 -2.784 -9.855 1.00 82.75 134 LEU A O 1
ATOM 1020 N N . LEU A 1 135 ? 9.691 -4.351 -8.653 1.00 77.44 135 LEU A N 1
ATOM 1021 C CA . LEU A 1 135 ? 10.461 -5.440 -9.268 1.00 77.44 135 LEU A CA 1
ATOM 1022 C C . LEU A 1 135 ? 10.166 -5.612 -10.763 1.00 77.44 135 LEU A C 1
ATOM 1024 O O . LEU A 1 135 ? 11.026 -6.059 -11.519 1.00 77.44 135 LEU A O 1
ATOM 1028 N N . GLU A 1 136 ? 8.961 -5.265 -11.211 1.00 70.44 136 GLU A N 1
ATOM 1029 C CA . GLU A 1 136 ? 8.632 -5.239 -12.638 1.00 70.44 136 GLU A CA 1
ATOM 1030 C C . GLU A 1 136 ? 9.177 -4.000 -13.351 1.00 70.44 136 GLU A C 1
ATOM 1032 O O . GLU A 1 136 ? 9.414 -4.066 -14.559 1.00 70.44 136 GLU A O 1
ATOM 1037 N N . LYS A 1 137 ? 9.365 -2.893 -12.624 1.00 67.94 137 LYS A N 1
ATOM 1038 C CA . LYS A 1 137 ? 9.862 -1.615 -13.143 1.00 67.94 137 LYS A CA 1
ATOM 1039 C C . LYS A 1 137 ? 11.377 -1.442 -13.029 1.00 67.94 137 LYS A C 1
ATOM 1041 O O . LYS A 1 137 ? 11.933 -0.804 -13.904 1.00 67.94 137 LYS A O 1
ATOM 1046 N N . ASP A 1 138 ? 12.034 -2.025 -12.032 1.00 56.59 138 ASP A N 1
ATOM 1047 C CA . ASP A 1 138 ? 13.393 -1.700 -11.597 1.00 56.59 138 ASP A CA 1
ATOM 1048 C C . ASP A 1 138 ? 14.224 -2.973 -11.373 1.00 56.59 138 ASP A C 1
ATOM 1050 O O . ASP A 1 138 ? 14.301 -3.546 -10.286 1.00 56.59 138 ASP A O 1
ATOM 1054 N N . PHE A 1 139 ? 14.954 -3.379 -12.406 1.00 48.69 139 PHE A N 1
ATOM 1055 C CA . PHE A 1 139 ? 16.285 -3.954 -12.207 1.00 48.69 139 PHE A CA 1
ATOM 1056 C C . PHE A 1 139 ? 17.271 -3.066 -12.966 1.00 48.69 139 PHE A C 1
ATOM 1058 O O . PHE A 1 139 ? 17.645 -3.346 -14.105 1.00 48.69 139 PHE A O 1
ATOM 1065 N N . GLU A 1 140 ? 17.641 -1.942 -12.344 1.00 47.06 140 GLU A N 1
ATOM 1066 C CA . GLU A 1 140 ? 18.535 -0.936 -12.933 1.00 47.06 140 GLU A CA 1
ATOM 1067 C C . GLU A 1 140 ? 19.904 -0.803 -12.229 1.00 47.06 140 GLU A C 1
ATOM 1069 O O . GLU A 1 140 ? 20.757 -0.060 -12.705 1.00 47.06 140 GLU A O 1
ATOM 1074 N N . THR A 1 141 ? 20.222 -1.543 -11.158 1.00 37.03 141 THR A N 1
ATOM 1075 C CA . THR A 1 141 ? 21.447 -1.250 -10.375 1.00 37.03 141 THR A CA 1
ATOM 1076 C C . THR A 1 141 ? 22.178 -2.475 -9.822 1.00 37.03 141 THR A C 1
ATOM 1078 O O . THR A 1 141 ? 22.124 -2.779 -8.639 1.00 37.03 141 THR A O 1
ATOM 1081 N N . ALA A 1 142 ? 22.977 -3.132 -10.669 1.00 31.28 142 ALA A N 1
ATOM 1082 C CA . ALA A 1 142 ? 24.182 -3.851 -10.233 1.00 31.28 142 ALA A CA 1
ATOM 1083 C C . ALA A 1 142 ? 25.112 -4.125 -11.425 1.00 31.28 142 ALA A C 1
ATOM 1085 O O . ALA A 1 142 ? 25.077 -5.212 -11.985 1.00 31.28 142 ALA A O 1
ATOM 1086 N N . LEU A 1 143 ? 25.909 -3.132 -11.844 1.00 33.16 143 LEU A N 1
ATOM 1087 C CA . LEU A 1 143 ? 27.225 -3.302 -12.497 1.00 33.16 143 LEU A CA 1
ATOM 1088 C C . LEU A 1 143 ? 27.811 -1.920 -12.832 1.00 33.16 143 LEU A C 1
ATOM 1090 O O . LEU A 1 143 ? 27.852 -1.475 -13.980 1.00 33.16 143 LEU A O 1
ATOM 1094 N N . SER A 1 144 ? 28.281 -1.226 -11.798 1.00 32.25 144 SER A N 1
ATOM 1095 C CA . SER A 1 144 ? 29.208 -0.101 -11.937 1.00 32.25 144 SER A CA 1
ATOM 1096 C C . SER A 1 144 ? 30.399 -0.281 -10.995 1.00 32.25 144 SER A C 1
ATOM 1098 O O . SER A 1 144 ? 30.703 0.580 -10.177 1.00 32.25 144 SER A O 1
ATOM 1100 N N . SER A 1 145 ? 31.093 -1.412 -11.106 1.00 31.97 145 SER A N 1
ATOM 1101 C CA . SER A 1 145 ? 32.494 -1.518 -10.691 1.00 31.97 145 SER A CA 1
ATOM 1102 C C . SER A 1 145 ? 33.374 -1.255 -11.915 1.00 31.97 145 SER A C 1
ATOM 1104 O O . SER A 1 145 ? 33.834 -2.155 -12.609 1.00 31.97 145 SER A O 1
ATOM 1106 N N . GLY A 1 146 ? 33.559 0.027 -12.219 1.00 27.84 146 GLY A N 1
ATOM 1107 C CA . GLY A 1 146 ? 34.454 0.505 -13.266 1.00 27.84 146 GLY A CA 1
ATOM 1108 C C . GLY A 1 146 ? 35.230 1.701 -12.742 1.00 27.84 146 GLY A C 1
ATOM 1109 O O . GLY A 1 146 ? 34.759 2.829 -12.815 1.00 27.84 146 GLY A O 1
ATOM 1110 N N . HIS A 1 147 ? 36.388 1.425 -12.153 1.00 25.83 147 HIS A N 1
ATOM 1111 C CA . HIS A 1 147 ? 37.343 2.397 -11.634 1.00 25.83 147 HIS A CA 1
ATOM 1112 C C . HIS A 1 147 ? 37.662 3.530 -12.627 1.00 25.83 147 HIS A C 1
ATOM 1114 O O . HIS A 1 147 ? 37.977 3.246 -13.778 1.00 25.83 147 HIS A O 1
ATOM 1120 N N . SER A 1 148 ? 37.741 4.776 -12.140 1.00 22.59 148 SER A N 1
ATOM 1121 C CA . SER A 1 148 ? 38.964 5.596 -12.246 1.00 22.59 148 SER A CA 1
ATOM 1122 C C . SER A 1 148 ? 38.840 6.908 -11.456 1.00 22.59 148 SER A C 1
ATOM 1124 O O . SER A 1 148 ? 38.105 7.813 -11.847 1.00 22.59 148 SER A O 1
ATOM 1126 N N . CYS A 1 149 ? 39.613 7.013 -10.372 1.00 24.50 149 CYS A N 1
ATOM 1127 C CA . CYS A 1 149 ? 40.074 8.281 -9.792 1.00 24.50 149 CYS A CA 1
ATOM 1128 C C . CYS A 1 149 ? 41.043 8.956 -10.799 1.00 24.50 149 CYS A C 1
ATOM 1130 O O . CYS A 1 149 ? 41.670 8.259 -11.592 1.00 24.50 149 CYS A O 1
ATOM 1132 N N . LEU A 1 150 ? 41.206 10.282 -10.864 1.00 27.41 150 LEU A N 1
ATOM 1133 C CA . LEU A 1 150 ? 41.915 11.109 -9.877 1.00 27.41 150 LEU A CA 1
ATOM 1134 C C . LEU A 1 150 ? 41.659 12.623 -10.104 1.00 27.41 150 LEU A C 1
ATOM 1136 O O . LEU A 1 150 ? 41.327 13.031 -11.218 1.00 27.41 150 LEU A O 1
ATOM 1140 N N . PRO A 1 151 ? 41.867 13.457 -9.065 1.00 30.06 151 PRO A N 1
ATOM 1141 C CA . PRO A 1 151 ? 41.691 14.907 -9.078 1.00 30.06 151 PRO A CA 1
ATOM 1142 C C . PRO A 1 151 ? 42.931 15.638 -9.623 1.00 30.06 151 PRO A C 1
ATOM 1144 O O . PRO A 1 151 ? 44.067 15.217 -9.406 1.00 30.06 151 PRO A O 1
ATOM 1147 N N . CYS A 1 152 ? 42.731 16.780 -10.283 1.00 27.55 152 CYS A N 1
ATOM 1148 C CA . CYS A 1 152 ? 43.822 17.684 -10.648 1.00 27.55 152 CYS A CA 1
ATOM 1149 C C . CYS A 1 152 ? 44.159 18.616 -9.474 1.00 27.55 152 CYS A C 1
ATOM 1151 O O . CYS A 1 152 ? 43.392 19.522 -9.160 1.00 27.55 152 CYS A O 1
ATOM 1153 N N . CYS A 1 153 ? 45.330 18.422 -8.86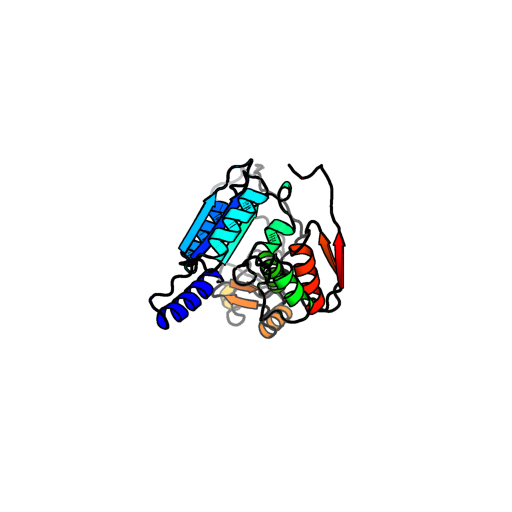8 1.00 28.50 153 CYS A N 1
ATOM 1154 C CA . CYS A 1 153 ? 46.018 19.423 -8.048 1.00 28.50 153 CYS A CA 1
ATOM 1155 C C . CYS A 1 153 ? 47.181 20.013 -8.880 1.00 28.50 153 CYS A C 1
ATOM 1157 O O . CYS A 1 153 ? 47.793 19.265 -9.649 1.00 28.50 153 CYS A O 1
ATOM 1159 N N . PRO A 1 154 ? 47.497 21.321 -8.793 1.00 40.69 154 PRO A N 1
ATOM 1160 C CA . PRO A 1 154 ? 48.500 21.945 -9.643 1.00 40.69 154 PRO A CA 1
ATOM 1161 C C . PRO A 1 154 ? 49.894 21.800 -9.025 1.00 40.69 154 PRO A C 1
ATOM 1163 O O . PRO A 1 154 ? 50.112 22.170 -7.874 1.00 40.69 154 PRO A O 1
ATOM 1166 N N . GLN A 1 155 ? 50.870 21.340 -9.807 1.00 34.22 155 GLN A N 1
ATOM 1167 C CA . GLN A 1 155 ? 52.278 21.582 -9.503 1.00 34.22 155 GLN A CA 1
ATOM 1168 C C . GLN A 1 155 ? 52.972 22.249 -10.687 1.00 34.22 155 GLN A C 1
ATOM 1170 O O . GLN A 1 155 ? 53.066 21.728 -11.795 1.00 34.22 155 GLN A O 1
ATOM 1175 N N . SER A 1 156 ? 53.429 23.459 -10.395 1.00 42.22 156 SER A N 1
ATOM 1176 C CA . SER A 1 156 ? 54.368 24.278 -11.141 1.00 42.22 156 SER A CA 1
ATOM 1177 C C . SER A 1 156 ? 55.677 23.544 -11.437 1.00 42.22 156 SER A C 1
ATOM 1179 O O . SER A 1 156 ? 56.286 22.980 -10.531 1.00 42.22 156 SER A O 1
ATOM 1181 N N . GLY A 1 157 ? 56.164 23.671 -12.674 1.00 33.41 157 GLY A N 1
ATOM 1182 C CA . GLY A 1 157 ? 57.507 23.256 -13.074 1.00 33.41 157 GLY A CA 1
ATOM 1183 C C . GLY A 1 157 ? 57.924 23.867 -14.416 1.00 33.41 157 GLY A C 1
ATOM 1184 O O . GLY A 1 157 ? 57.604 23.328 -15.464 1.00 33.41 157 GLY A O 1
ATOM 1185 N N . LEU A 1 158 ? 58.613 25.011 -14.343 1.00 38.53 158 LEU A N 1
ATOM 1186 C CA . LEU A 1 158 ? 59.617 25.548 -15.282 1.00 38.53 158 LEU A CA 1
ATOM 1187 C C . LEU A 1 158 ? 59.386 25.461 -16.810 1.00 38.53 158 LEU A C 1
ATOM 1189 O O . LEU A 1 158 ? 59.722 24.470 -17.447 1.00 38.53 158 LEU A O 1
ATOM 1193 N N . GLN A 1 159 ? 59.077 26.616 -17.419 1.00 37.59 159 GLN A N 1
ATOM 1194 C CA . GLN A 1 159 ? 59.829 27.104 -18.590 1.00 37.59 159 GLN A CA 1
ATOM 1195 C C . GLN A 1 159 ? 59.735 28.640 -18.708 1.00 37.59 159 GLN A C 1
ATOM 1197 O O . GLN A 1 159 ? 58.993 29.208 -19.509 1.00 37.59 159 GLN A O 1
ATOM 1202 N N . THR A 1 160 ? 60.503 29.351 -17.882 1.00 44.31 160 THR A N 1
ATOM 1203 C CA . THR A 1 160 ? 60.829 30.772 -18.075 1.00 44.31 160 THR A CA 1
ATOM 1204 C C . THR A 1 160 ? 61.833 30.891 -19.221 1.00 44.31 160 THR A C 1
ATOM 1206 O O . THR A 1 160 ? 63.040 30.937 -19.020 1.00 44.31 160 THR A O 1
ATOM 1209 N N . GLY A 1 161 ? 61.327 30.910 -20.453 1.00 44.81 161 GLY A N 1
ATOM 1210 C CA . GLY A 1 161 ? 62.144 31.104 -21.647 1.00 44.81 161 GLY A CA 1
ATOM 1211 C C . GLY A 1 161 ? 61.307 31.593 -22.823 1.00 44.81 161 GLY A C 1
ATOM 1212 O O . GLY A 1 161 ? 60.634 30.811 -23.490 1.00 44.81 161 GLY A O 1
ATOM 1213 N N . MET A 1 162 ? 61.388 32.898 -23.101 1.00 41.31 162 MET A N 1
ATOM 1214 C CA . MET A 1 162 ? 60.844 33.586 -24.287 1.00 41.31 162 MET A CA 1
ATOM 1215 C C . MET A 1 162 ? 59.314 33.810 -24.302 1.00 41.31 162 MET A C 1
ATOM 1217 O O . MET A 1 162 ? 58.564 33.087 -24.969 1.00 41.31 162 MET A O 1
ATOM 1221 N N . ARG A 1 163 ? 58.851 34.877 -23.630 1.00 43.66 163 ARG A N 1
ATOM 1222 C CA . ARG A 1 163 ? 57.547 35.517 -23.908 1.00 43.66 163 ARG A CA 1
ATOM 1223 C C . ARG A 1 163 ? 57.652 36.320 -25.217 1.00 43.66 163 ARG A C 1
ATOM 1225 O O . ARG A 1 163 ? 58.599 37.081 -25.363 1.00 43.66 163 ARG A O 1
ATOM 1232 N N . GLY A 1 164 ? 56.694 36.156 -26.139 1.00 44.75 164 GLY A N 1
ATOM 1233 C CA . GLY A 1 164 ? 56.538 37.022 -27.327 1.00 44.75 164 GLY A CA 1
ATOM 1234 C C . GLY A 1 164 ? 56.814 36.412 -28.712 1.00 44.75 164 GLY A C 1
ATOM 1235 O O . GLY A 1 164 ? 56.739 37.134 -29.698 1.00 44.75 164 GLY A O 1
ATOM 1236 N N . ALA A 1 165 ? 57.103 35.112 -28.838 1.00 51.44 165 ALA A N 1
ATOM 1237 C CA . ALA A 1 165 ? 57.281 34.491 -30.159 1.00 51.44 165 ALA A CA 1
ATOM 1238 C C . ALA A 1 165 ? 55.931 34.225 -30.863 1.00 51.44 165 ALA A C 1
ATOM 1240 O O . ALA A 1 165 ? 55.023 33.632 -30.273 1.00 51.44 165 ALA A O 1
ATOM 1241 N N . PHE A 1 166 ? 55.816 34.645 -32.128 1.00 40.19 166 PHE A N 1
ATOM 1242 C CA . PHE A 1 166 ? 54.640 34.449 -32.983 1.00 40.19 166 PHE A CA 1
ATOM 1243 C C . PHE A 1 166 ? 54.369 32.947 -33.188 1.00 40.19 166 PHE A C 1
ATOM 1245 O O . PHE A 1 166 ? 55.273 32.198 -33.551 1.00 40.19 166 PHE A O 1
ATOM 1252 N N . GLY A 1 167 ? 53.138 32.497 -32.918 1.00 50.22 167 GLY A N 1
ATOM 1253 C CA . GLY A 1 167 ? 52.739 31.085 -33.022 1.00 50.22 167 GLY A CA 1
ATOM 1254 C C . GLY A 1 167 ? 52.763 30.280 -31.715 1.00 50.22 167 GLY A C 1
ATOM 1255 O O . GLY A 1 167 ? 52.442 29.093 -31.741 1.00 50.22 167 GLY A O 1
ATOM 1256 N N . LYS A 1 168 ? 53.095 30.885 -30.563 1.00 52.53 168 LYS A N 1
ATOM 1257 C CA . LYS A 1 168 ? 52.945 30.207 -29.263 1.00 52.53 168 LYS A CA 1
ATOM 1258 C C . LYS A 1 168 ? 51.479 30.219 -28.793 1.00 52.53 168 LYS A C 1
ATOM 1260 O O . LYS A 1 168 ? 50.844 31.273 -28.846 1.00 52.53 168 LYS A O 1
ATOM 1265 N N . PRO A 1 169 ? 50.943 29.090 -28.296 1.00 52.22 169 PRO A N 1
ATOM 1266 C CA . PRO A 1 169 ? 49.600 29.050 -27.725 1.00 52.22 169 PRO A CA 1
ATOM 1267 C C . PRO A 1 169 ? 49.545 29.939 -26.474 1.00 52.22 169 PRO A C 1
ATOM 1269 O O . PRO A 1 169 ? 50.323 29.751 -25.543 1.00 52.22 169 PRO A O 1
ATOM 1272 N N . GLN A 1 170 ? 48.635 30.917 -26.443 1.00 53.59 170 GLN A N 1
ATOM 1273 C CA . GLN A 1 170 ? 48.438 31.817 -25.293 1.00 53.59 170 GLN A CA 1
ATOM 1274 C C . GLN A 1 170 ? 47.543 31.217 -24.187 1.00 53.59 170 GLN A C 1
ATOM 1276 O O . GLN A 1 170 ? 46.905 31.946 -23.436 1.00 53.59 170 GLN A O 1
ATOM 1281 N N . GLY A 1 171 ? 47.481 29.891 -24.065 1.00 63.59 171 GLY A N 1
ATOM 1282 C CA . GLY A 1 171 ? 46.601 29.217 -23.110 1.00 63.59 171 GLY A CA 1
ATOM 1283 C C . GLY A 1 171 ? 47.196 27.929 -22.561 1.00 63.59 171 GLY A C 1
ATOM 1284 O O . GLY A 1 171 ? 48.301 27.530 -22.927 1.00 63.59 171 GLY A O 1
ATOM 1285 N N . THR A 1 172 ? 46.446 27.277 -21.676 1.00 61.09 172 THR A N 1
ATOM 1286 C CA . THR A 1 172 ? 46.783 25.954 -21.145 1.00 61.09 172 THR A CA 1
ATOM 1287 C C . THR A 1 172 ? 46.960 24.967 -22.296 1.00 61.09 172 THR A C 1
ATOM 1289 O O . THR A 1 172 ? 46.060 24.790 -23.116 1.00 61.09 172 THR A O 1
ATOM 1292 N N . VAL A 1 173 ? 48.127 24.328 -22.364 1.00 66.50 173 VAL A N 1
ATOM 1293 C CA . VAL A 1 173 ? 48.417 23.273 -23.339 1.00 66.50 173 VAL A CA 1
ATOM 1294 C C . VAL A 1 173 ? 48.247 21.913 -22.675 1.00 66.50 173 VAL A C 1
ATOM 1296 O O . VAL A 1 173 ? 48.724 21.695 -21.563 1.00 66.50 173 VAL A O 1
ATOM 1299 N N . ALA A 1 174 ? 47.566 20.993 -23.353 1.00 70.94 174 ALA A N 1
ATOM 1300 C CA . ALA A 1 174 ? 47.521 19.597 -22.946 1.00 70.94 174 ALA A CA 1
ATOM 1301 C C . ALA A 1 174 ? 48.650 18.840 -23.651 1.00 70.94 174 ALA A C 1
ATOM 1303 O O . ALA A 1 174 ? 48.800 18.937 -24.871 1.00 70.94 174 ALA A O 1
ATOM 1304 N N . TRP A 1 175 ? 49.433 18.077 -22.894 1.00 72.81 175 TRP A N 1
ATOM 1305 C CA . TRP A 1 175 ? 50.342 17.099 -23.480 1.00 72.81 175 TRP A CA 1
ATOM 1306 C C . TRP A 1 175 ? 49.512 15.948 -24.049 1.00 72.81 175 TRP A C 1
ATOM 1308 O O . TRP A 1 175 ? 48.707 15.349 -23.338 1.00 72.81 175 TRP A O 1
ATOM 1318 N N . VAL A 1 176 ? 49.692 15.660 -25.336 1.00 74.62 176 VAL A N 1
ATOM 1319 C CA . VAL A 1 176 ? 49.015 14.560 -26.030 1.00 74.62 176 VAL A CA 1
ATOM 1320 C C . VAL A 1 176 ? 50.051 13.650 -26.666 1.00 74.62 176 VAL A C 1
ATOM 1322 O O . VAL A 1 176 ? 51.035 14.114 -27.245 1.00 74.62 176 VAL A O 1
ATOM 1325 N N . HIS A 1 177 ? 49.837 12.344 -26.570 1.00 80.44 177 HIS A N 1
ATOM 1326 C CA . HIS A 1 177 ? 50.676 11.373 -27.259 1.00 80.44 177 HIS A CA 1
ATOM 1327 C C . HIS A 1 177 ? 50.300 11.283 -28.743 1.00 80.44 177 HIS A C 1
ATOM 1329 O O . HIS A 1 177 ? 49.151 11.500 -29.137 1.00 80.44 177 HIS A O 1
ATOM 1335 N N . VAL A 1 178 ? 51.269 10.928 -29.590 1.00 77.81 178 VAL A N 1
ATOM 1336 C CA . VAL A 1 178 ? 51.015 10.686 -31.017 1.00 77.81 178 VAL A CA 1
ATOM 1337 C C . VAL A 1 178 ? 50.015 9.535 -31.158 1.00 77.81 178 VAL A C 1
ATOM 1339 O O . VAL A 1 178 ? 50.261 8.432 -30.682 1.00 77.81 178 VAL A O 1
ATOM 1342 N N . GLY A 1 179 ? 48.878 9.804 -31.807 1.00 75.69 179 GLY A N 1
ATOM 1343 C CA . GLY A 1 179 ? 47.782 8.841 -31.975 1.00 75.69 179 GLY A CA 1
ATOM 1344 C C . GLY A 1 179 ? 46.690 8.903 -30.899 1.00 75.69 179 GLY A C 1
ATOM 1345 O O . GLY A 1 179 ? 45.692 8.195 -31.022 1.00 75.69 179 GLY A O 1
ATOM 1346 N N . GLN A 1 180 ? 46.828 9.760 -29.883 1.00 81.81 180 GLN A N 1
ATOM 1347 C CA . GLN A 1 180 ? 45.784 9.991 -28.885 1.00 81.81 180 GLN A CA 1
ATOM 1348 C C . GLN A 1 180 ? 44.598 10.752 -29.497 1.00 81.81 180 GLN A C 1
ATOM 1350 O O . GLN A 1 180 ? 44.770 11.734 -30.221 1.00 81.81 180 GLN A O 1
ATOM 1355 N N . ILE A 1 181 ? 43.377 10.311 -29.189 1.00 82.56 181 ILE A N 1
ATOM 1356 C CA . ILE A 1 181 ? 42.155 11.017 -29.588 1.00 82.56 181 ILE A CA 1
ATOM 1357 C C . ILE A 1 181 ? 42.036 12.284 -28.735 1.00 82.56 181 ILE A C 1
ATOM 1359 O O . ILE A 1 181 ? 41.940 12.204 -27.514 1.00 82.56 181 ILE A O 1
ATOM 1363 N N . VAL A 1 182 ? 42.053 13.450 -29.385 1.00 82.81 182 VAL A N 1
ATOM 1364 C CA . VAL A 1 182 ? 42.060 14.764 -28.714 1.00 82.81 182 VAL A CA 1
ATOM 1365 C C . VAL A 1 182 ? 40.647 15.284 -28.440 1.00 82.81 182 VAL A C 1
ATOM 1367 O O . VAL A 1 182 ? 40.399 15.906 -27.414 1.00 82.81 182 VAL A O 1
ATOM 1370 N N . MET A 1 183 ? 39.706 15.035 -29.352 1.00 82.12 183 MET A N 1
ATOM 1371 C CA . MET A 1 183 ? 38.324 15.498 -29.238 1.00 82.12 183 MET A CA 1
ATOM 1372 C C . MET A 1 183 ? 37.383 14.468 -29.858 1.00 82.12 183 MET A C 1
ATOM 1374 O O . MET A 1 183 ? 37.673 13.913 -30.917 1.00 82.12 183 MET A O 1
ATOM 1378 N N . SER A 1 184 ? 36.244 14.240 -29.204 1.00 85.44 184 SER A N 1
ATOM 1379 C CA . SER A 1 184 ? 35.166 13.403 -29.724 1.00 85.44 184 SER A CA 1
ATOM 1380 C C . SER A 1 184 ? 33.959 14.274 -30.064 1.00 85.44 184 SER A C 1
ATOM 1382 O O . SER A 1 184 ? 33.577 15.145 -29.285 1.00 85.44 184 SER A O 1
ATOM 1384 N N . ILE A 1 185 ? 33.382 14.077 -31.249 1.00 82.19 185 ILE A N 1
ATOM 1385 C CA . ILE A 1 185 ? 32.306 14.914 -31.793 1.00 82.19 185 ILE A CA 1
ATOM 1386 C C . ILE A 1 185 ? 31.154 14.007 -32.212 1.00 82.19 185 ILE A C 1
ATOM 1388 O O . ILE A 1 185 ? 31.347 13.054 -32.967 1.00 82.19 185 ILE A O 1
ATOM 1392 N N . ARG A 1 186 ? 29.937 14.335 -31.771 1.00 83.75 186 ARG A N 1
ATOM 1393 C CA . ARG A 1 186 ? 28.719 13.658 -32.221 1.00 83.75 186 ARG A CA 1
ATOM 1394 C C . ARG A 1 186 ? 28.281 14.250 -33.559 1.00 83.75 186 ARG A C 1
ATOM 1396 O O . ARG A 1 186 ? 27.959 15.431 -33.639 1.00 83.75 186 ARG A O 1
ATOM 1403 N N . THR A 1 187 ? 28.271 13.441 -34.612 1.00 81.19 187 THR A N 1
ATOM 1404 C CA . THR A 1 187 ? 27.805 13.854 -35.942 1.00 81.19 187 THR A CA 1
ATOM 1405 C C . THR A 1 187 ? 27.189 12.673 -36.684 1.00 81.19 187 THR A C 1
ATOM 1407 O O . THR A 1 187 ? 27.491 11.519 -36.382 1.00 81.19 187 THR A O 1
ATOM 1410 N N . LYS A 1 188 ? 26.325 12.954 -37.663 1.00 82.06 188 LYS A N 1
ATOM 1411 C CA . LYS A 1 188 ? 25.825 11.929 -38.589 1.00 82.06 188 LYS A CA 1
ATOM 1412 C C . LYS A 1 188 ? 26.960 11.497 -39.519 1.00 82.06 188 LYS A C 1
ATOM 1414 O O . LYS A 1 188 ? 27.766 12.331 -39.927 1.00 82.06 188 LYS A O 1
ATOM 1419 N N . LEU A 1 189 ? 26.989 10.221 -39.910 1.00 82.06 189 LEU A N 1
ATOM 1420 C CA . LEU A 1 189 ? 28.064 9.654 -40.739 1.00 82.06 189 LEU A CA 1
ATOM 1421 C C . LEU A 1 189 ? 28.258 10.404 -42.072 1.00 82.06 189 LEU A C 1
ATOM 1423 O O . LEU A 1 189 ? 29.387 10.581 -42.526 1.00 82.06 189 LEU A O 1
ATOM 1427 N N . GLN A 1 190 ? 27.166 10.919 -42.645 1.00 86.00 190 GLN A N 1
ATOM 1428 C CA . GLN A 1 190 ? 27.163 11.744 -43.861 1.00 86.00 190 GLN A CA 1
ATOM 1429 C C . GLN A 1 190 ? 27.959 13.053 -43.703 1.00 86.00 190 GLN A C 1
ATOM 1431 O O . GLN A 1 190 ? 28.542 13.544 -44.661 1.00 86.00 190 GLN A O 1
ATOM 1436 N N . ASN A 1 191 ? 28.049 13.583 -42.480 1.00 85.31 191 ASN A N 1
ATOM 1437 C CA . ASN A 1 191 ? 28.693 14.858 -42.165 1.00 85.31 191 ASN A CA 1
ATOM 1438 C C . ASN A 1 191 ? 30.094 14.680 -41.556 1.00 85.31 191 ASN A C 1
ATOM 1440 O O . ASN A 1 191 ? 30.610 15.604 -40.922 1.00 85.31 191 ASN A O 1
ATOM 1444 N N . LYS A 1 192 ? 30.720 13.503 -41.705 1.00 84.06 192 LYS A N 1
ATOM 1445 C CA . LYS A 1 192 ? 32.033 13.218 -41.100 1.00 84.06 192 LYS A CA 1
ATOM 1446 C C . LYS A 1 192 ? 33.118 14.199 -41.557 1.00 84.06 192 LYS A C 1
ATOM 1448 O O . LYS A 1 192 ? 33.891 14.670 -40.733 1.00 84.06 192 LYS A O 1
ATOM 1453 N N . GLU A 1 193 ? 33.131 14.578 -42.835 1.00 82.19 193 GLU A N 1
ATOM 1454 C CA . GLU A 1 193 ? 34.158 15.476 -43.381 1.00 82.19 193 GLU A CA 1
ATOM 1455 C C . GLU A 1 193 ? 34.029 16.897 -42.816 1.00 82.19 193 GLU A C 1
ATOM 1457 O O . GLU A 1 193 ? 35.032 17.566 -42.578 1.00 82.19 193 GLU A O 1
ATOM 1462 N N . HIS A 1 194 ? 32.810 17.336 -42.486 1.00 81.06 194 HIS A N 1
ATOM 1463 C CA . HIS A 1 194 ? 32.583 18.629 -41.837 1.00 81.06 194 HIS A CA 1
ATOM 1464 C C . HIS A 1 194 ? 33.147 18.684 -40.409 1.00 81.06 194 HIS A C 1
ATOM 1466 O O . HIS A 1 194 ? 33.482 19.763 -39.919 1.00 81.06 194 HIS A O 1
ATOM 1472 N N . ALA A 1 195 ? 33.312 17.534 -39.744 1.00 78.19 195 ALA A N 1
ATOM 1473 C CA . ALA A 1 195 ? 33.930 17.473 -38.420 1.00 78.19 195 ALA A CA 1
ATOM 1474 C C . ALA A 1 195 ? 35.433 17.809 -38.454 1.00 78.19 195 ALA A C 1
ATOM 1476 O O . ALA A 1 195 ? 35.991 18.202 -37.432 1.00 78.19 195 ALA A O 1
ATOM 1477 N N . LYS A 1 196 ? 36.077 17.729 -39.627 1.00 76.81 196 LYS A N 1
ATOM 1478 C CA . LYS A 1 196 ? 37.505 18.019 -39.815 1.00 76.81 196 LYS A CA 1
ATOM 1479 C C . LYS A 1 196 ? 37.858 19.498 -39.654 1.00 76.81 196 LYS A C 1
ATOM 1481 O O . LYS A 1 196 ? 39.017 19.828 -39.445 1.00 76.81 196 LYS A O 1
ATOM 1486 N N . PHE A 1 197 ? 36.895 20.412 -39.744 1.00 77.19 197 PHE A N 1
ATOM 1487 C CA . PHE A 1 197 ? 37.171 21.854 -39.783 1.00 77.19 197 PHE A CA 1
ATOM 1488 C C . PHE A 1 197 ? 37.109 22.541 -38.410 1.00 77.19 197 PHE A C 1
ATOM 1490 O O . PHE A 1 197 ? 36.943 23.754 -38.336 1.00 77.19 197 PHE A O 1
ATOM 1497 N N . LYS A 1 198 ? 37.229 21.787 -37.306 1.00 76.94 198 LYS A N 1
ATOM 1498 C CA . LYS A 1 198 ? 37.197 22.358 -35.944 1.00 76.94 198 LYS A CA 1
ATOM 1499 C C . LYS A 1 198 ? 38.509 23.007 -35.504 1.00 76.94 198 LYS A C 1
ATOM 1501 O O . LYS A 1 198 ? 38.470 23.940 -34.712 1.00 76.94 198 LYS A O 1
ATOM 1506 N N . PHE A 1 199 ? 39.640 22.562 -36.049 1.00 72.56 199 PHE A N 1
ATOM 1507 C CA . PHE A 1 199 ? 40.959 23.137 -35.792 1.00 72.56 199 PHE A CA 1
ATOM 1508 C C . PHE A 1 199 ? 41.748 23.326 -37.097 1.00 72.56 199 PHE A C 1
ATOM 1510 O O . PHE A 1 199 ? 41.622 22.516 -38.021 1.00 72.56 199 PHE A O 1
ATOM 1517 N N . PRO A 1 200 ? 42.593 24.360 -37.203 1.00 70.75 200 PRO A N 1
ATOM 1518 C CA . PRO A 1 200 ? 43.499 24.490 -38.336 1.00 70.75 200 PRO A CA 1
ATOM 1519 C C . PRO A 1 200 ? 44.515 23.334 -38.349 1.00 70.75 200 PRO A C 1
ATOM 1521 O O . PRO A 1 200 ? 45.033 22.937 -37.308 1.00 70.75 200 PRO A O 1
ATOM 1524 N N . GLY A 1 201 ? 44.817 22.798 -39.536 1.00 77.56 201 GLY A N 1
ATOM 1525 C CA . GLY A 1 201 ? 45.830 21.753 -39.733 1.00 77.56 201 GLY A CA 1
ATOM 1526 C C . GLY A 1 201 ? 45.288 20.413 -40.241 1.00 77.56 201 GLY A C 1
ATOM 1527 O O . GLY A 1 201 ? 44.097 20.237 -40.501 1.00 77.56 201 GLY A O 1
ATOM 1528 N N . ARG A 1 202 ? 46.193 19.443 -40.431 1.00 78.50 202 ARG A N 1
ATOM 1529 C CA . ARG A 1 202 ? 45.835 18.091 -40.887 1.00 78.50 202 ARG A CA 1
ATOM 1530 C C . ARG A 1 202 ? 45.288 17.276 -39.718 1.00 78.50 202 ARG A C 1
ATOM 1532 O O . ARG A 1 202 ? 46.035 16.900 -38.824 1.00 78.50 202 ARG A O 1
ATOM 1539 N N . GLN A 1 203 ? 43.999 16.964 -39.766 1.00 80.44 203 GLN A N 1
ATOM 1540 C CA . GLN A 1 203 ? 43.340 16.105 -38.785 1.00 80.44 203 GLN A CA 1
ATOM 1541 C C . GLN A 1 203 ? 43.041 14.723 -39.366 1.00 80.44 203 GLN A C 1
ATOM 1543 O O . GLN A 1 203 ? 42.695 14.593 -40.546 1.00 80.44 203 GLN A O 1
ATOM 1548 N N . LYS A 1 204 ? 43.139 13.701 -38.513 1.00 84.69 204 LYS A N 1
ATOM 1549 C CA . LYS A 1 204 ? 42.743 12.325 -38.815 1.00 84.69 204 LYS A CA 1
ATOM 1550 C C . LYS A 1 204 ? 41.439 12.014 -38.087 1.00 84.69 204 LYS A C 1
ATOM 1552 O O . LYS A 1 204 ? 41.357 12.176 -36.874 1.00 84.69 204 LYS A O 1
ATOM 1557 N N . ILE A 1 205 ? 40.430 11.577 -38.833 1.00 85.31 205 ILE A N 1
ATOM 1558 C CA . ILE A 1 205 ? 39.120 11.230 -38.278 1.00 85.31 205 ILE A CA 1
ATOM 1559 C C . ILE A 1 205 ? 39.132 9.753 -37.895 1.00 85.31 205 ILE A C 1
ATOM 1561 O O . ILE A 1 205 ? 39.448 8.896 -38.719 1.00 85.31 205 ILE A O 1
ATOM 1565 N N . HIS A 1 206 ? 38.758 9.469 -36.652 1.00 86.19 206 HIS A N 1
ATOM 1566 C CA . HIS A 1 206 ? 38.522 8.118 -36.159 1.00 86.19 206 HIS A CA 1
ATOM 1567 C C . HIS A 1 206 ? 37.026 7.951 -35.895 1.00 86.19 206 HIS A C 1
ATOM 1569 O O . HIS A 1 206 ? 36.448 8.695 -35.106 1.00 86.19 206 HIS A O 1
ATOM 1575 N N . ILE A 1 207 ? 36.395 6.993 -36.576 1.00 86.75 207 ILE A N 1
ATOM 1576 C CA . ILE A 1 207 ? 34.980 6.675 -36.372 1.00 86.75 207 ILE A CA 1
ATOM 1577 C C . ILE A 1 207 ? 34.890 5.697 -35.199 1.00 86.75 207 ILE A C 1
ATOM 1579 O O . ILE A 1 207 ? 35.514 4.635 -35.222 1.00 86.75 207 ILE A O 1
ATOM 1583 N N . SER A 1 208 ? 34.148 6.080 -34.161 1.00 85.44 208 SER A N 1
ATOM 1584 C CA . SER A 1 208 ? 33.884 5.207 -33.018 1.00 85.44 208 SER A CA 1
ATOM 1585 C C . SER A 1 208 ? 33.023 4.019 -33.445 1.00 85.44 208 SER A C 1
ATOM 1587 O O . SER A 1 208 ? 32.088 4.185 -34.223 1.00 85.44 208 SER A O 1
ATOM 1589 N N . LYS A 1 209 ? 33.304 2.835 -32.891 1.00 87.31 209 LYS A N 1
ATOM 1590 C CA . LYS A 1 209 ? 32.401 1.674 -32.986 1.00 87.31 209 LYS A CA 1
ATOM 1591 C C . LYS A 1 209 ? 31.164 1.824 -32.095 1.00 87.31 209 LYS A C 1
ATOM 1593 O O . LYS A 1 209 ? 30.179 1.119 -32.287 1.00 87.31 209 LYS A O 1
ATOM 1598 N N . LYS A 1 210 ? 31.229 2.728 -31.113 1.00 84.88 210 LYS A N 1
ATOM 1599 C CA . LYS A 1 210 ? 30.146 2.990 -30.165 1.00 84.88 210 LYS A CA 1
ATOM 1600 C C . LYS A 1 210 ? 29.107 3.935 -30.746 1.00 84.88 210 LYS A C 1
ATOM 1602 O O . LYS A 1 210 ? 29.453 4.858 -31.488 1.00 84.88 210 LYS A O 1
ATOM 1607 N N . TRP A 1 211 ? 27.852 3.757 -30.350 1.00 83.00 211 TRP A N 1
ATOM 1608 C CA . TRP A 1 211 ? 26.775 4.644 -30.772 1.00 83.00 211 TRP A CA 1
ATOM 1609 C C . TRP A 1 211 ? 26.839 5.984 -30.025 1.00 83.00 211 TRP A C 1
ATOM 1611 O O . TRP A 1 211 ? 26.469 6.097 -28.852 1.00 83.00 211 TRP A O 1
ATOM 1621 N N . GLY A 1 212 ? 27.328 7.031 -30.693 1.00 80.94 212 GLY A N 1
ATOM 1622 C CA . GLY A 1 212 ? 27.508 8.350 -30.080 1.00 80.94 212 GLY A CA 1
ATOM 1623 C C . GLY A 1 212 ? 28.458 8.308 -28.875 1.00 80.94 212 GLY A C 1
ATOM 1624 O O . GLY A 1 212 ? 29.571 7.803 -28.979 1.00 80.94 212 GLY A O 1
ATOM 1625 N N . PHE A 1 213 ? 28.018 8.850 -27.735 1.00 77.19 213 PHE A N 1
ATOM 1626 C CA . PHE A 1 213 ? 28.769 8.831 -26.469 1.00 77.19 213 PHE A CA 1
ATOM 1627 C C . PHE A 1 213 ? 28.311 7.727 -25.508 1.00 77.19 213 PHE A C 1
ATOM 1629 O O . PHE A 1 213 ? 28.602 7.781 -24.316 1.00 77.19 213 PHE A O 1
ATOM 1636 N N . THR A 1 214 ? 27.567 6.738 -26.002 1.00 78.00 214 THR A N 1
ATOM 1637 C CA . THR A 1 214 ? 27.130 5.612 -25.172 1.00 78.00 214 THR A CA 1
ATOM 1638 C C . THR A 1 214 ? 28.259 4.597 -24.979 1.00 78.00 214 THR A C 1
ATOM 1640 O O . THR A 1 214 ? 29.294 4.641 -25.649 1.00 78.00 214 THR A O 1
ATOM 1643 N N . LYS A 1 215 ? 28.063 3.663 -24.041 1.00 81.06 215 LYS A N 1
ATOM 1644 C CA . LYS A 1 215 ? 28.986 2.542 -23.815 1.00 81.06 215 LYS A CA 1
ATOM 1645 C C . LYS A 1 215 ? 28.831 1.404 -24.835 1.00 81.06 215 LYS A C 1
ATOM 1647 O O . LYS A 1 215 ? 29.764 0.613 -24.948 1.00 81.06 215 LYS A O 1
ATOM 1652 N N . PHE A 1 216 ? 27.713 1.365 -25.557 1.00 83.06 216 PHE A N 1
ATOM 1653 C CA . PHE A 1 216 ? 27.302 0.277 -26.447 1.00 83.06 216 PHE A CA 1
ATOM 1654 C C . PHE A 1 216 ? 27.865 0.437 -27.856 1.00 83.06 216 PHE A C 1
ATOM 1656 O O . PHE A 1 216 ? 28.041 1.563 -28.337 1.00 83.06 216 PHE A O 1
ATOM 1663 N N . ASN A 1 217 ? 28.120 -0.685 -28.526 1.00 87.94 217 ASN A N 1
ATOM 1664 C CA . ASN A 1 217 ? 28.443 -0.682 -29.951 1.00 87.94 217 ASN A CA 1
ATOM 1665 C C . ASN A 1 217 ? 27.220 -0.275 -30.790 1.00 87.94 217 ASN A C 1
ATOM 1667 O O . ASN A 1 217 ? 26.090 -0.343 -30.315 1.00 87.94 217 ASN A O 1
ATOM 1671 N N . ALA A 1 218 ? 27.442 0.169 -32.029 1.00 85.00 218 ALA A N 1
ATOM 1672 C CA . ALA A 1 218 ? 26.359 0.564 -32.933 1.00 85.00 218 ALA A CA 1
ATOM 1673 C C . ALA A 1 218 ? 25.330 -0.564 -33.138 1.00 85.00 218 ALA A C 1
ATOM 1675 O O . ALA A 1 218 ? 24.142 -0.334 -32.939 1.00 85.00 218 ALA A O 1
ATOM 1676 N N . ASP A 1 219 ? 25.797 -1.782 -33.415 1.00 86.75 219 ASP A N 1
ATOM 1677 C CA . ASP A 1 219 ? 24.929 -2.941 -33.669 1.00 86.75 219 ASP A CA 1
ATOM 1678 C C . ASP A 1 219 ? 24.121 -3.345 -32.419 1.00 86.75 219 ASP A C 1
ATOM 1680 O O . ASP A 1 219 ? 22.922 -3.604 -32.485 1.00 86.75 219 ASP A O 1
ATOM 1684 N N . GLU A 1 220 ? 24.768 -3.344 -31.248 1.00 84.31 220 GLU A N 1
ATOM 1685 C CA . GLU A 1 220 ? 24.115 -3.608 -29.956 1.00 84.31 220 GLU A CA 1
ATOM 1686 C C . GLU A 1 220 ? 23.032 -2.568 -29.663 1.00 84.31 220 GLU A C 1
ATOM 1688 O O . GLU A 1 220 ? 21.930 -2.909 -29.242 1.00 84.31 220 GLU A O 1
ATOM 1693 N N . TYR A 1 221 ? 23.338 -1.296 -29.912 1.00 83.56 221 TYR A N 1
ATOM 1694 C CA . TYR A 1 221 ? 22.419 -0.193 -29.684 1.00 83.56 221 TYR A CA 1
ATOM 1695 C C . TYR A 1 221 ? 21.167 -0.300 -30.564 1.00 83.56 221 TYR A C 1
ATOM 1697 O O . TYR A 1 221 ? 20.057 -0.085 -30.082 1.00 83.56 221 TYR A O 1
ATOM 1705 N N . GLU A 1 222 ? 21.331 -0.642 -31.843 1.00 84.38 222 GLU A N 1
ATOM 1706 C CA . GLU A 1 222 ? 20.210 -0.828 -32.768 1.00 84.38 222 GLU A CA 1
ATOM 1707 C C . GLU A 1 222 ? 19.300 -1.979 -32.326 1.00 84.38 222 GLU A C 1
ATOM 1709 O O . GLU A 1 222 ? 18.083 -1.795 -32.265 1.00 84.38 222 GLU A O 1
ATOM 1714 N N . ASN A 1 223 ? 19.874 -3.112 -31.906 1.00 84.62 223 ASN A N 1
ATOM 1715 C CA . ASN A 1 223 ? 19.106 -4.230 -31.350 1.00 84.62 223 ASN A CA 1
ATOM 1716 C C . ASN A 1 223 ? 18.315 -3.812 -30.103 1.00 84.62 223 ASN A C 1
ATOM 1718 O O . ASN A 1 223 ? 17.116 -4.062 -30.021 1.00 84.62 223 ASN A O 1
ATOM 1722 N N . MET A 1 224 ? 18.944 -3.084 -29.176 1.00 79.94 224 MET A N 1
ATOM 1723 C CA . MET A 1 224 ? 18.277 -2.580 -27.971 1.00 79.94 224 MET A CA 1
ATOM 1724 C C . MET A 1 224 ? 17.134 -1.597 -28.284 1.00 79.94 224 MET A C 1
ATOM 1726 O O . MET A 1 224 ? 16.157 -1.527 -27.541 1.00 79.94 224 MET A O 1
ATOM 1730 N N . VAL A 1 225 ? 17.217 -0.827 -29.373 1.00 80.06 225 VAL A N 1
ATOM 1731 C CA . VAL A 1 225 ? 16.115 0.043 -29.824 1.00 80.06 225 VAL A CA 1
ATOM 1732 C C . VAL A 1 225 ? 14.976 -0.781 -30.433 1.00 80.06 225 VAL A C 1
ATOM 1734 O O . VAL A 1 225 ? 13.809 -0.514 -30.140 1.00 80.06 225 VAL A O 1
ATOM 1737 N N . VAL A 1 226 ? 15.291 -1.801 -31.238 1.00 83.06 226 VAL A N 1
ATOM 1738 C CA . VAL A 1 226 ? 14.299 -2.719 -31.835 1.00 83.06 226 VAL A CA 1
ATOM 1739 C C . VAL A 1 226 ? 13.542 -3.492 -30.753 1.00 83.06 226 VAL A C 1
ATOM 1741 O O . VAL A 1 226 ? 12.316 -3.590 -30.802 1.00 83.06 226 VAL A O 1
ATOM 1744 N N . GLU A 1 227 ? 14.256 -3.963 -29.734 1.00 77.62 227 GLU A N 1
ATOM 1745 C CA . GLU A 1 227 ? 13.698 -4.658 -28.570 1.00 77.62 227 GLU A CA 1
ATOM 1746 C C . GLU A 1 227 ? 12.994 -3.712 -27.579 1.00 77.62 227 GLU A C 1
ATOM 1748 O O . GLU A 1 227 ? 12.458 -4.158 -26.565 1.00 77.62 227 GLU A O 1
ATOM 1753 N N . LYS A 1 228 ? 12.941 -2.405 -27.883 1.00 75.00 228 LYS A N 1
ATOM 1754 C CA . LYS A 1 228 ? 12.357 -1.338 -27.051 1.00 75.00 228 LYS A CA 1
ATOM 1755 C C . LYS A 1 228 ? 12.997 -1.197 -25.664 1.00 75.00 228 LYS A C 1
ATOM 1757 O O . LYS A 1 228 ? 12.371 -0.664 -24.752 1.00 75.00 228 LYS A O 1
ATOM 1762 N N . TRP A 1 229 ? 14.251 -1.611 -25.505 1.00 69.69 229 TRP A N 1
ATOM 1763 C CA . TRP A 1 229 ? 15.044 -1.366 -24.294 1.00 69.69 229 TRP A CA 1
ATOM 1764 C C . TRP A 1 229 ? 15.544 0.081 -24.220 1.00 69.69 229 TRP A C 1
ATOM 1766 O O . TRP A 1 229 ? 15.908 0.562 -23.151 1.00 69.69 229 TRP A O 1
ATOM 1776 N N . LEU A 1 230 ? 15.579 0.790 -25.351 1.00 77.44 230 LEU A N 1
ATOM 1777 C CA . LEU A 1 230 ? 16.000 2.185 -25.444 1.00 77.44 230 LEU A CA 1
ATOM 1778 C C . LEU A 1 230 ? 14.948 3.001 -26.199 1.00 77.44 230 LEU A C 1
ATOM 1780 O O . LEU A 1 230 ? 14.689 2.752 -27.376 1.00 77.44 230 LEU A O 1
ATOM 1784 N N . ILE A 1 231 ? 14.377 4.013 -25.543 1.00 76.62 231 ILE A N 1
ATOM 1785 C CA . ILE A 1 231 ? 13.494 4.998 -26.175 1.00 76.62 231 ILE A CA 1
ATOM 1786 C C . ILE A 1 231 ? 14.287 6.286 -26.412 1.00 76.62 231 ILE A C 1
ATOM 1788 O O . ILE A 1 231 ? 14.867 6.826 -25.467 1.00 76.62 231 ILE A O 1
ATOM 1792 N N . PRO A 1 232 ? 14.327 6.815 -27.645 1.00 70.31 232 PRO A N 1
ATOM 1793 C CA . PRO A 1 232 ? 14.937 8.112 -27.899 1.00 70.31 232 PRO A CA 1
ATOM 1794 C C . PRO A 1 232 ? 14.159 9.218 -27.171 1.00 70.31 232 PRO A C 1
ATOM 1796 O O . PRO A 1 232 ? 12.960 9.377 -27.386 1.00 70.31 232 PRO A O 1
ATOM 1799 N N . ASP A 1 233 ? 14.850 9.994 -26.335 1.00 67.44 233 ASP A N 1
ATOM 1800 C CA . ASP A 1 233 ? 14.286 11.143 -25.624 1.00 67.44 233 ASP A CA 1
ATOM 1801 C C . ASP A 1 233 ? 15.032 12.406 -26.047 1.00 67.44 233 ASP A C 1
ATOM 1803 O O . ASP A 1 233 ? 16.047 12.772 -25.458 1.00 67.44 233 ASP A O 1
ATOM 1807 N N . SER A 1 234 ? 14.543 13.049 -27.110 1.00 70.94 234 SER A N 1
ATOM 1808 C CA . SER A 1 234 ? 15.118 14.263 -27.702 1.00 70.94 234 SER A CA 1
ATOM 1809 C C . SER A 1 234 ? 16.645 14.183 -27.917 1.00 70.94 234 SER A C 1
ATOM 1811 O O . SER A 1 234 ? 17.111 13.638 -28.919 1.00 70.94 234 SER A O 1
ATOM 1813 N N . CYS A 1 235 ? 17.433 14.724 -26.988 1.00 58.97 235 CYS A N 1
ATOM 1814 C CA . CYS A 1 235 ? 18.897 14.762 -27.011 1.00 58.97 235 CYS A CA 1
ATOM 1815 C C . CYS A 1 235 ? 19.565 13.551 -26.320 1.00 58.97 235 CYS A C 1
ATOM 1817 O O . CYS A 1 235 ? 20.767 13.308 -26.513 1.00 58.97 235 CYS A O 1
ATOM 1819 N N . GLY A 1 236 ? 18.799 12.808 -25.520 1.00 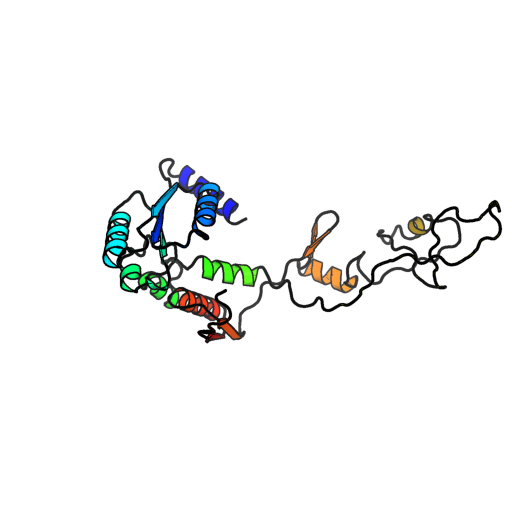65.56 236 GLY A N 1
ATOM 1820 C CA . GLY A 1 236 ? 19.192 11.659 -24.714 1.00 65.56 236 GLY A CA 1
ATOM 1821 C C . GLY A 1 236 ? 18.441 10.379 -25.086 1.00 65.56 236 GLY A C 1
ATOM 1822 O O . GLY A 1 236 ? 17.840 10.251 -26.154 1.00 65.56 236 GLY A O 1
ATOM 1823 N N . ILE A 1 237 ? 18.563 9.379 -24.219 1.00 71.56 237 ILE A N 1
ATOM 1824 C CA . ILE A 1 237 ? 17.965 8.058 -24.399 1.00 71.56 237 ILE A CA 1
ATOM 1825 C C . ILE A 1 237 ? 17.433 7.625 -23.042 1.00 71.56 237 ILE A C 1
ATOM 1827 O O . ILE A 1 237 ? 18.162 7.694 -22.052 1.00 71.56 237 ILE A O 1
ATOM 1831 N N . LYS A 1 238 ? 16.188 7.166 -23.010 1.00 72.06 238 LYS A N 1
ATOM 1832 C CA . LYS A 1 238 ? 15.571 6.563 -21.837 1.00 72.06 238 LYS A CA 1
ATOM 1833 C C . LYS A 1 238 ? 15.730 5.048 -21.926 1.00 72.06 238 LYS A C 1
ATOM 1835 O O . LYS A 1 238 ? 15.259 4.438 -22.885 1.00 72.06 238 LYS A O 1
ATOM 1840 N N . TYR A 1 239 ? 16.416 4.456 -20.956 1.00 68.62 239 TYR A N 1
ATOM 1841 C CA . TYR A 1 239 ? 16.497 3.005 -20.819 1.00 68.62 239 TYR A CA 1
ATOM 1842 C C . TYR A 1 239 ? 15.192 2.483 -20.212 1.00 68.62 239 TYR A C 1
ATOM 1844 O O . TYR A 1 239 ? 14.646 3.102 -19.300 1.00 68.62 239 TYR A O 1
ATOM 1852 N N . ILE A 1 240 ? 14.667 1.383 -20.748 1.00 63.91 240 ILE A N 1
ATOM 1853 C CA . ILE A 1 240 ? 13.582 0.631 -20.122 1.00 63.91 240 ILE A CA 1
ATOM 1854 C C . ILE A 1 240 ? 14.203 -0.662 -19.595 1.00 63.91 240 ILE A C 1
ATOM 1856 O O . ILE A 1 240 ? 14.542 -1.531 -20.405 1.00 63.91 240 ILE A O 1
ATOM 1860 N N . PRO A 1 241 ? 14.384 -0.815 -18.274 1.00 55.56 241 PRO A N 1
ATOM 1861 C CA . PRO A 1 241 ? 14.794 -2.092 -17.713 1.00 55.56 241 PRO A CA 1
ATOM 1862 C C . PRO A 1 241 ? 13.778 -3.176 -18.085 1.00 55.56 241 PRO A C 1
ATOM 1864 O O . PRO A 1 241 ? 12.564 -2.964 -18.124 1.00 55.56 241 PRO A O 1
ATOM 1867 N N . ASN A 1 242 ? 14.306 -4.350 -18.415 1.00 53.91 242 ASN A N 1
ATOM 1868 C CA . ASN A 1 242 ? 13.496 -5.497 -18.783 1.00 53.91 242 ASN A CA 1
ATOM 1869 C C . ASN A 1 242 ? 12.609 -5.876 -17.587 1.00 53.91 242 ASN A C 1
ATOM 1871 O O . ASN A 1 242 ? 13.124 -6.000 -16.473 1.00 53.91 242 ASN A O 1
ATOM 1875 N N . ARG A 1 243 ? 11.303 -6.085 -17.810 1.00 57.03 243 ARG A N 1
ATOM 1876 C CA . ARG A 1 243 ? 10.415 -6.614 -16.763 1.00 57.03 243 ARG A CA 1
ATOM 1877 C C . ARG A 1 243 ? 11.032 -7.903 -16.246 1.00 57.03 243 ARG A C 1
ATOM 1879 O O . ARG A 1 243 ? 11.287 -8.826 -17.023 1.00 57.03 243 ARG A O 1
ATOM 1886 N N . VAL A 1 244 ? 11.308 -7.966 -14.950 1.00 61.34 244 VAL A N 1
ATOM 1887 C CA . VAL A 1 244 ? 11.911 -9.156 -14.361 1.00 61.34 244 VAL A CA 1
ATOM 1888 C C . VAL A 1 244 ? 10.920 -10.303 -14.505 1.00 61.34 244 VAL A C 1
ATOM 1890 O O . VAL A 1 244 ? 9.898 -10.336 -13.827 1.00 61.34 244 VAL A O 1
ATOM 1893 N N . ASN A 1 245 ? 11.230 -11.273 -15.370 1.00 69.06 245 ASN A N 1
ATOM 1894 C CA . ASN A 1 245 ? 10.517 -12.540 -15.334 1.00 69.06 245 ASN A CA 1
ATOM 1895 C C . ASN A 1 245 ? 10.871 -13.228 -14.009 1.00 69.06 245 ASN A C 1
ATOM 1897 O O . ASN A 1 245 ? 12.049 -13.490 -13.735 1.00 69.06 245 ASN A O 1
ATOM 1901 N N . LEU A 1 246 ? 9.862 -13.411 -13.165 1.00 73.06 246 LEU A N 1
ATOM 1902 C CA . LEU A 1 246 ? 9.958 -14.014 -11.839 1.00 73.06 246 LEU A CA 1
ATOM 1903 C C . LEU A 1 246 ? 9.775 -15.542 -11.892 1.00 73.06 246 LEU A C 1
ATOM 1905 O O . LEU A 1 246 ? 10.064 -16.228 -10.911 1.00 73.06 246 LEU A O 1
ATOM 1909 N N . ASP A 1 247 ? 9.385 -16.082 -13.044 1.00 79.88 247 ASP A N 1
ATOM 1910 C CA . ASP A 1 247 ? 9.158 -17.509 -13.229 1.00 79.88 247 ASP A CA 1
ATOM 1911 C C . ASP A 1 247 ? 10.448 -18.324 -13.032 1.00 79.88 247 ASP A C 1
ATOM 1913 O O . ASP A 1 247 ? 11.519 -17.981 -13.545 1.00 79.88 247 ASP A O 1
ATOM 1917 N N . GLY A 1 248 ? 10.366 -19.376 -12.217 1.00 78.50 248 GLY A N 1
ATOM 1918 C CA . GLY A 1 248 ? 11.481 -20.256 -11.861 1.00 78.50 248 GLY A CA 1
ATOM 1919 C C . GLY A 1 248 ? 12.543 -19.649 -10.933 1.00 78.50 248 GLY A C 1
ATOM 1920 O O . GLY A 1 248 ? 13.528 -20.321 -10.614 1.00 78.50 248 GLY A O 1
ATOM 1921 N N . LYS A 1 249 ? 12.388 -18.398 -10.476 1.00 82.88 249 LYS A N 1
ATOM 1922 C CA . LYS A 1 249 ? 13.362 -17.748 -9.581 1.00 82.88 249 LYS A CA 1
ATOM 1923 C C . LYS A 1 249 ? 13.123 -18.093 -8.116 1.00 82.88 249 LYS A C 1
ATOM 1925 O O . LYS A 1 249 ? 11.990 -18.273 -7.688 1.00 82.88 249 LYS A O 1
ATOM 1930 N N . LYS A 1 250 ? 14.202 -18.135 -7.328 1.00 85.81 250 LYS A N 1
ATOM 1931 C CA . LYS A 1 250 ? 14.134 -18.233 -5.863 1.00 85.81 250 LYS A CA 1
ATOM 1932 C C . LYS A 1 250 ? 14.160 -16.834 -5.256 1.00 85.81 250 LYS A C 1
ATOM 1934 O O . LYS A 1 250 ? 15.102 -16.087 -5.505 1.00 85.81 250 LYS A O 1
ATOM 1939 N N . VAL A 1 251 ? 13.153 -16.501 -4.461 1.00 86.69 251 VAL A N 1
ATOM 1940 C CA . VAL A 1 251 ? 13.014 -15.215 -3.770 1.00 86.69 251 VAL A CA 1
ATOM 1941 C C . VAL A 1 251 ? 13.096 -15.461 -2.267 1.00 86.69 251 VAL A C 1
ATOM 1943 O O . VAL A 1 251 ? 12.358 -16.287 -1.735 1.00 86.69 251 VAL A O 1
ATOM 1946 N N . LEU A 1 252 ? 13.998 -14.757 -1.585 1.00 86.56 252 LEU A N 1
ATOM 1947 C CA . LEU A 1 252 ? 14.118 -14.782 -0.128 1.00 86.56 252 LEU A CA 1
ATOM 1948 C C . LEU A 1 252 ? 13.532 -13.485 0.439 1.00 86.56 252 LEU A C 1
ATOM 1950 O O . LEU A 1 252 ? 14.071 -12.410 0.192 1.00 86.56 252 LEU A O 1
ATOM 1954 N N . VAL A 1 253 ? 12.442 -13.593 1.194 1.00 85.00 253 VAL A N 1
ATOM 1955 C CA . VAL A 1 253 ? 11.817 -12.477 1.912 1.00 85.00 253 VAL A CA 1
ATOM 1956 C C . VAL A 1 253 ? 12.458 -12.373 3.295 1.00 85.00 253 VAL A C 1
ATOM 1958 O O . VAL A 1 253 ? 12.438 -13.334 4.063 1.00 85.00 253 VAL A O 1
ATOM 1961 N N . ILE A 1 254 ? 13.053 -11.225 3.612 1.00 85.31 254 ILE A N 1
ATOM 1962 C CA . ILE A 1 254 ? 13.755 -10.993 4.881 1.00 85.31 254 ILE A CA 1
ATOM 1963 C C . ILE A 1 254 ? 13.069 -9.851 5.625 1.00 85.31 254 ILE A C 1
ATOM 1965 O O . ILE A 1 254 ? 12.844 -8.799 5.036 1.00 85.31 254 ILE A O 1
ATOM 1969 N N . GLY A 1 255 ? 12.767 -10.054 6.910 1.00 78.88 255 GLY A N 1
ATOM 1970 C CA . GLY A 1 255 ? 12.283 -8.988 7.801 1.00 78.88 255 GLY A CA 1
ATOM 1971 C C . GLY A 1 255 ? 10.829 -8.550 7.588 1.00 78.88 255 GLY A C 1
ATOM 1972 O O . GLY A 1 255 ? 10.408 -7.574 8.191 1.00 78.88 255 GLY A O 1
ATOM 1973 N N . ALA A 1 256 ? 10.061 -9.255 6.754 1.00 81.50 256 ALA A N 1
ATOM 1974 C CA . ALA A 1 256 ? 8.606 -9.127 6.733 1.00 81.50 256 ALA A CA 1
ATOM 1975 C C . ALA A 1 256 ? 7.988 -10.148 7.696 1.00 81.50 256 ALA A C 1
ATOM 1977 O O . ALA A 1 256 ? 8.528 -11.246 7.848 1.00 81.50 256 ALA A O 1
ATOM 1978 N N . HIS A 1 257 ? 6.850 -9.794 8.294 1.00 81.19 257 HIS A N 1
ATOM 1979 C CA . HIS A 1 257 ? 6.110 -10.637 9.232 1.00 81.19 257 HIS A CA 1
ATOM 1980 C C . HIS A 1 257 ? 4.602 -10.627 8.925 1.00 81.19 257 HIS A C 1
ATOM 1982 O O . HIS A 1 257 ? 4.103 -9.748 8.216 1.00 81.19 257 HIS A O 1
ATOM 1988 N N . GLY A 1 258 ? 3.878 -11.618 9.453 1.00 83.75 258 GLY A N 1
ATOM 1989 C CA . GLY A 1 258 ? 2.412 -11.659 9.454 1.00 83.75 258 GLY A CA 1
ATOM 1990 C C . GLY A 1 258 ? 1.770 -11.621 8.061 1.00 83.75 258 GLY A C 1
ATOM 1991 O O . GLY A 1 258 ? 2.199 -12.312 7.132 1.00 83.75 258 GLY A O 1
ATOM 1992 N N . SER A 1 259 ? 0.725 -10.802 7.922 1.00 84.56 259 SER A N 1
ATOM 1993 C CA . SER A 1 259 ? -0.075 -10.672 6.697 1.00 84.56 259 SER A CA 1
ATOM 1994 C C . SER A 1 259 ? 0.730 -10.150 5.503 1.00 84.56 259 SER A C 1
ATOM 1996 O O . SER A 1 259 ? 0.526 -10.609 4.375 1.00 84.56 259 SER A O 1
ATOM 1998 N N . LEU A 1 260 ? 1.698 -9.255 5.731 1.00 86.56 260 LEU A N 1
ATOM 1999 C CA . LEU A 1 260 ? 2.567 -8.727 4.678 1.00 86.56 260 LEU A CA 1
ATOM 2000 C C . LEU A 1 260 ? 3.482 -9.814 4.099 1.00 86.56 260 LEU A C 1
ATOM 2002 O O . LEU A 1 260 ? 3.599 -9.939 2.878 1.00 86.56 260 LEU A O 1
ATOM 2006 N N . GLU A 1 261 ? 4.105 -10.622 4.963 1.00 87.75 261 GLU A N 1
ATOM 2007 C CA . GLU A 1 261 ? 4.960 -11.740 4.547 1.00 87.75 261 GLU A CA 1
ATOM 2008 C C . GLU A 1 261 ? 4.168 -12.748 3.703 1.00 87.75 261 GLU A C 1
ATOM 2010 O O . GLU A 1 261 ? 4.587 -13.102 2.597 1.00 87.75 261 GLU A O 1
ATOM 2015 N N . ALA A 1 262 ? 2.991 -13.152 4.187 1.00 89.06 262 ALA A N 1
ATOM 2016 C CA . ALA A 1 262 ? 2.111 -14.085 3.489 1.00 89.06 262 ALA A CA 1
ATOM 2017 C C . ALA A 1 262 ? 1.636 -13.529 2.134 1.00 89.06 262 ALA A C 1
ATOM 2019 O O . ALA A 1 262 ? 1.646 -14.240 1.123 1.00 89.06 262 ALA A O 1
ATOM 2020 N N . THR A 1 263 ? 1.295 -12.238 2.085 1.00 89.69 263 THR A N 1
ATOM 2021 C CA . THR A 1 263 ? 0.913 -11.538 0.852 1.00 89.69 263 THR A CA 1
ATOM 2022 C C . THR A 1 263 ? 2.049 -11.564 -0.170 1.00 89.69 263 THR A C 1
ATOM 2024 O O . THR A 1 263 ? 1.839 -11.967 -1.316 1.00 89.69 263 THR A O 1
ATOM 2027 N N . LEU A 1 264 ? 3.268 -11.188 0.232 1.00 90.56 264 LEU A N 1
ATOM 2028 C CA . LEU A 1 264 ? 4.443 -11.209 -0.644 1.00 90.56 264 LEU A CA 1
ATOM 2029 C C . LEU A 1 264 ? 4.720 -12.617 -1.173 1.00 90.56 264 LEU A C 1
ATOM 2031 O O . LEU A 1 264 ? 4.900 -12.799 -2.378 1.00 90.56 264 LEU A O 1
ATOM 2035 N N . GLN A 1 265 ? 4.714 -13.622 -0.295 1.00 90.19 265 GLN A N 1
ATOM 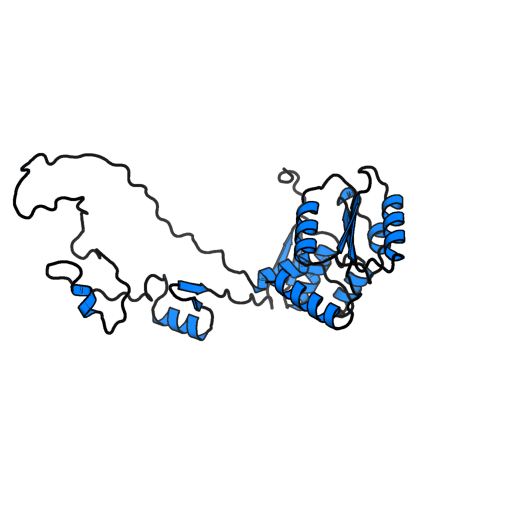2036 C CA . GLN A 1 265 ? 4.929 -15.011 -0.693 1.00 90.19 265 GLN A CA 1
ATOM 2037 C C . GLN A 1 265 ? 3.908 -15.475 -1.732 1.00 90.19 265 GLN A C 1
ATOM 2039 O O . GLN A 1 265 ? 4.304 -16.058 -2.744 1.00 90.19 265 GLN A O 1
ATOM 2044 N N . CYS A 1 266 ? 2.627 -15.171 -1.516 1.00 89.94 266 CYS A N 1
ATOM 2045 C CA . CYS A 1 266 ? 1.556 -15.512 -2.445 1.00 89.94 266 CYS A CA 1
ATOM 2046 C C . CYS A 1 266 ? 1.749 -14.829 -3.808 1.00 89.94 266 CYS A C 1
ATOM 2048 O O . CYS A 1 266 ? 1.671 -15.483 -4.852 1.00 89.94 266 CYS A O 1
ATOM 2050 N N . LEU A 1 267 ? 2.052 -13.527 -3.818 1.00 89.50 267 LEU A N 1
ATOM 2051 C CA . LEU A 1 267 ? 2.257 -12.768 -5.055 1.00 89.50 267 LEU A CA 1
ATOM 2052 C C . LEU A 1 267 ? 3.463 -13.277 -5.856 1.00 89.50 267 LEU A C 1
ATOM 2054 O O . LEU A 1 267 ? 3.373 -13.397 -7.078 1.00 89.50 267 LEU A O 1
ATOM 2058 N N . PHE A 1 268 ? 4.566 -13.631 -5.192 1.00 89.75 268 PHE A N 1
ATOM 2059 C CA . PHE A 1 268 ? 5.732 -14.214 -5.859 1.00 89.75 268 PHE A CA 1
ATOM 2060 C C . PHE A 1 268 ? 5.447 -15.609 -6.431 1.00 89.75 268 PHE A C 1
ATOM 2062 O O . PHE A 1 268 ? 5.792 -15.875 -7.584 1.00 89.75 268 PHE A O 1
ATOM 2069 N N . GLN A 1 269 ? 4.764 -16.478 -5.680 1.00 88.88 269 GLN A N 1
ATOM 2070 C CA . GLN A 1 269 ? 4.406 -17.827 -6.145 1.00 88.88 269 GLN A CA 1
ATOM 2071 C C . GLN A 1 269 ? 3.481 -17.798 -7.356 1.00 88.88 269 GLN A C 1
ATOM 2073 O O . GLN A 1 269 ? 3.687 -18.544 -8.312 1.00 88.88 269 GLN A O 1
ATOM 2078 N N . ARG A 1 270 ? 2.508 -16.882 -7.373 1.00 86.56 270 ARG A N 1
ATOM 2079 C CA . ARG A 1 270 ? 1.623 -16.671 -8.529 1.00 86.56 270 ARG A CA 1
ATOM 2080 C C . ARG A 1 270 ? 2.368 -16.237 -9.790 1.00 86.56 270 ARG A C 1
ATOM 2082 O O . ARG A 1 270 ? 1.862 -16.436 -10.889 1.00 86.56 270 ARG A O 1
ATOM 2089 N N . ARG A 1 271 ? 3.561 -15.658 -9.643 1.00 84.75 271 ARG A N 1
ATOM 2090 C CA . ARG A 1 271 ? 4.456 -15.291 -10.749 1.00 84.75 271 ARG A CA 1
ATOM 2091 C C . ARG A 1 271 ? 5.489 -16.374 -11.077 1.00 84.75 271 ARG A C 1
ATOM 2093 O O . ARG A 1 271 ? 6.431 -16.097 -11.812 1.00 84.75 271 ARG A O 1
ATOM 2100 N N . GLY A 1 272 ? 5.325 -17.581 -10.534 1.00 81.62 272 GLY A N 1
ATOM 2101 C CA . GLY A 1 272 ? 6.183 -18.736 -10.803 1.00 81.62 272 GLY A CA 1
ATOM 2102 C C . GLY A 1 272 ? 7.482 -18.767 -9.993 1.00 81.62 272 GLY A C 1
ATOM 2103 O O . GLY A 1 272 ? 8.335 -19.619 -10.236 1.00 81.62 272 GLY A O 1
ATOM 2104 N N . SER A 1 273 ? 7.662 -17.867 -9.020 1.00 86.19 273 SER A N 1
ATOM 2105 C CA . SER A 1 273 ? 8.827 -17.907 -8.132 1.00 86.19 273 SER A CA 1
ATOM 2106 C C . SER A 1 273 ? 8.663 -18.927 -7.005 1.00 86.19 273 SER A C 1
ATOM 2108 O O . SER A 1 273 ? 7.589 -19.091 -6.432 1.00 86.19 273 SER A O 1
ATOM 2110 N N . MET A 1 274 ? 9.770 -19.541 -6.596 1.00 84.88 274 MET A N 1
ATOM 2111 C CA . MET A 1 274 ? 9.880 -20.223 -5.310 1.00 84.88 274 MET A CA 1
ATOM 2112 C C . MET A 1 274 ? 10.212 -19.197 -4.227 1.00 84.88 274 MET A C 1
ATOM 2114 O O . MET A 1 274 ? 11.265 -18.564 -4.288 1.00 84.88 274 MET A O 1
ATOM 2118 N N . THR A 1 275 ? 9.365 -19.051 -3.215 1.00 85.81 275 THR A N 1
ATOM 2119 C CA . THR A 1 275 ? 9.625 -18.150 -2.084 1.00 85.81 275 THR A CA 1
ATOM 2120 C C . THR A 1 275 ? 10.109 -18.886 -0.848 1.00 85.81 275 THR A C 1
ATOM 2122 O O . THR A 1 275 ? 9.622 -19.960 -0.505 1.00 85.81 275 THR A O 1
ATOM 2125 N N . MET A 1 276 ? 11.062 -18.270 -0.162 1.00 85.12 276 MET A N 1
ATOM 2126 C CA . MET A 1 276 ? 11.501 -18.614 1.184 1.00 85.12 276 MET A CA 1
ATOM 2127 C C . MET A 1 276 ? 11.425 -17.353 2.039 1.00 85.12 276 MET A C 1
ATOM 2129 O O . MET A 1 276 ? 11.576 -16.251 1.511 1.00 85.12 276 MET A O 1
ATOM 2133 N N . SER A 1 277 ? 11.241 -17.496 3.345 1.00 84.12 277 SER A N 1
ATOM 2134 C CA . SER A 1 277 ? 11.326 -16.372 4.270 1.00 84.12 277 SER A CA 1
ATOM 2135 C C . SER A 1 277 ? 12.311 -16.620 5.398 1.00 84.12 277 SER A C 1
ATOM 2137 O O . SER A 1 277 ? 12.615 -17.759 5.755 1.00 84.12 277 SER A O 1
ATOM 2139 N N . SER A 1 278 ? 12.854 -15.526 5.926 1.00 80.81 278 SER A N 1
ATOM 2140 C CA . SER A 1 278 ? 13.727 -15.530 7.090 1.00 80.81 278 SER A CA 1
ATOM 2141 C C . SER A 1 278 ? 13.368 -14.373 8.013 1.00 80.81 278 SER A C 1
ATOM 2143 O O . SER A 1 278 ? 13.400 -13.202 7.622 1.00 80.81 278 SER A O 1
ATOM 2145 N N . GLN A 1 279 ? 13.059 -14.713 9.262 1.00 70.62 279 GLN A N 1
ATOM 2146 C CA . GLN A 1 279 ? 12.832 -13.741 10.320 1.00 70.62 279 GLN A CA 1
ATOM 2147 C C . GLN A 1 279 ? 14.185 -13.306 10.883 1.00 70.62 279 GLN A C 1
ATOM 2149 O O . GLN A 1 279 ? 14.767 -13.953 11.755 1.00 70.62 279 GLN A O 1
ATOM 2154 N N . TRP A 1 280 ? 14.724 -12.223 10.332 1.00 64.94 280 TRP A N 1
ATOM 2155 C CA . TRP A 1 280 ? 16.019 -11.692 10.731 1.00 64.94 280 TRP A CA 1
ATOM 2156 C C . TRP A 1 280 ? 15.886 -10.913 12.045 1.00 64.94 280 TRP A C 1
ATOM 2158 O O . TRP A 1 280 ? 15.543 -9.737 12.052 1.00 64.94 280 TRP A O 1
ATOM 2168 N N . LYS A 1 281 ? 16.177 -11.562 13.176 1.00 55.62 281 LYS A N 1
ATOM 2169 C CA . LYS A 1 281 ? 16.253 -10.908 14.492 1.00 55.62 281 LYS A CA 1
ATOM 2170 C C . LYS A 1 281 ? 17.712 -10.589 14.812 1.00 55.62 281 LYS A C 1
ATOM 2172 O O . LYS A 1 281 ? 18.412 -11.416 15.389 1.00 55.62 281 LYS A O 1
ATOM 2177 N N . THR A 1 282 ? 18.214 -9.420 14.414 1.00 50.31 282 THR A N 1
ATOM 2178 C CA . THR A 1 282 ? 19.531 -8.942 14.880 1.00 50.31 282 THR A CA 1
ATOM 2179 C C . THR A 1 282 ? 19.371 -7.619 15.627 1.00 50.31 282 THR A C 1
ATOM 2181 O O . THR A 1 282 ? 19.043 -6.619 14.996 1.00 50.31 282 THR A O 1
ATOM 2184 N N . PRO A 1 283 ? 19.647 -7.579 16.946 1.00 48.62 283 PRO A N 1
ATOM 2185 C CA . PRO A 1 283 ? 19.495 -6.379 17.781 1.00 48.62 283 PRO A CA 1
ATOM 2186 C C . PRO A 1 283 ? 20.414 -5.197 17.423 1.00 48.62 283 PRO A C 1
ATOM 2188 O O . PRO A 1 283 ? 20.325 -4.146 18.039 1.00 48.62 283 PRO A O 1
ATOM 2191 N N . GLN A 1 284 ? 21.352 -5.370 16.486 1.00 44.72 284 GLN A N 1
ATOM 2192 C CA . GLN A 1 284 ? 22.467 -4.441 16.252 1.00 44.72 284 GLN A CA 1
ATOM 2193 C C . GLN A 1 284 ? 22.208 -3.406 15.144 1.00 44.72 284 GLN A C 1
ATOM 2195 O O . GLN A 1 284 ? 23.089 -2.601 14.866 1.00 44.72 284 GLN A O 1
ATOM 2200 N N . LEU A 1 285 ? 21.036 -3.435 14.502 1.00 43.62 285 LEU A N 1
ATOM 2201 C CA . LEU A 1 285 ? 20.685 -2.543 13.385 1.00 43.62 285 LEU A CA 1
ATOM 2202 C C . LEU A 1 285 ? 19.355 -1.792 13.586 1.00 43.62 285 LEU A C 1
ATOM 2204 O O . LEU A 1 285 ? 18.917 -1.104 12.674 1.00 43.62 285 LEU A O 1
ATOM 2208 N N . GLN A 1 286 ? 18.727 -1.886 14.765 1.00 35.31 286 GLN A N 1
ATOM 2209 C CA . GLN A 1 286 ? 17.561 -1.065 15.137 1.00 35.31 286 GLN A CA 1
ATOM 2210 C C . GLN A 1 286 ? 17.970 0.330 15.663 1.00 35.31 286 GLN A C 1
ATOM 2212 O O . GLN A 1 286 ? 17.364 0.835 16.604 1.00 35.31 286 GLN A O 1
ATOM 2217 N N . SER A 1 287 ? 19.035 0.922 15.111 1.00 33.41 287 SER A N 1
ATOM 2218 C CA . SER A 1 287 ? 19.532 2.254 15.494 1.00 33.41 287 SER A CA 1
ATOM 2219 C C . SER A 1 287 ? 19.098 3.329 14.514 1.00 33.41 287 SER A C 1
ATOM 2221 O O . SER A 1 287 ? 19.363 3.103 13.309 1.00 33.41 287 SER A O 1
#